Protein AF-A0A661H4X4-F1 (afdb_monomer)

Secondary structure (DSSP, 8-state):
-GGGGHHHHHHHHHHHHHHHHIIIIIHHHHHTTTGGGGGGS-HHHHHHHHHHHHHHHHHHHHHHHHHHHHHHHHHHTTSHHHHHHHHHHHHHSTTHHHHHHHHHHHHHHHHHHHHHHTT--HHHHHHHHHHT---HHHHHHHHHHHHHHHTT--HHHHHHHTS-S-HHHHHHHHHHHHHT-HHHHHHHHHHHHHHHHHHHHHHHHHHHHHHHHHHHHHHHHHHHHHHHHHHHHHHHHH-

Sequence (239 aa):
VTSALIYPMILFVVATLSVIAMLGFVVPQFEALFLDMGDALPLLTRGVIGAGDWLKQYGLIVLLVLSLLGYFLKRWLKTENGKRWLDEKMLKLPVLGGVVFKYEIAKFSRTMGTLLGNGVSILQSISIATGTVGNVYIRDTLQTLDSAVKQGVRMSVAMEEAKTFTPMVIQMVRVGEESGNVDKMMLELARVYENEVEAGVSRSLTLLEPLLILGMGLVIAVIIIAILMGILSVNDVAM

Nearest PDB structures (foldseek):
  2whn-assembly1_A  TM=9.321E-01  e=3.497E-04  Thermus thermophilus HB8
  2whn-assembly2_B  TM=9.240E-01  e=7.564E-04  Thermus thermophilus HB8
  3jc8-assembly1_Ca  TM=5.702E-01  e=2.402E-05  Myxococcus xanthus DK 1622
  2vmb-assembly2_B  TM=8.435E-01  e=3.089E-03  Vibrio cholerae

Solvent-accessible surface area (backbone atoms only — not comparable to full-atom values): 12475 Å² total; per-residue (Å²): 113,77,78,73,48,51,62,60,48,51,51,50,50,52,50,51,50,50,52,49,45,41,34,64,57,51,52,59,68,53,42,76,79,46,64,90,46,65,85,74,51,50,70,60,30,51,51,51,50,50,51,17,52,48,43,68,74,38,39,70,58,50,52,52,50,52,50,51,49,50,52,51,49,58,56,42,47,71,35,72,66,39,36,45,53,48,41,56,51,46,55,68,37,84,74,53,9,63,32,54,50,33,45,40,51,14,50,27,24,36,45,30,11,55,34,40,69,71,69,42,53,70,68,61,23,48,59,54,15,41,68,68,32,80,45,52,67,63,28,58,59,49,54,54,41,53,60,37,44,76,73,69,44,55,65,34,56,46,44,56,74,63,73,74,62,53,71,66,58,34,49,42,45,40,52,9,62,78,70,72,40,43,26,61,36,24,39,48,51,14,51,57,25,48,53,51,25,55,53,43,53,50,52,56,56,59,55,47,48,61,52,51,52,52,53,47,50,50,54,51,50,53,51,52,51,17,51,51,53,42,55,51,50,52,55,66,72,73,108

Foldseek 3Di:
DVVLVPVLVVLLVVLVVVLLCCLQPVLVVCVVVQVVVVPLADPLLVVSNVVSVCCVVCVVVVVVVVVVCVVVLVVQCPDPVNVQVCLVVQLVDPLRNLLLLLLQLLQLLQQLLVCVVVVHDNLVSLVVSLVRRSRPVVSVLSVQLSVCVVVVHQSLVSNVVSVSDDPQVSVLSVVCVVVVNNSVSSNVSSVVSVVVSVVSVSVVSVVSVVVSVVVSVVSVVSSVVSSVSSVVSSVVVVD

Mean predicted aligned error: 6.68 Å

Structure (mmCIF, N/CA/C/O backbone):
data_AF-A0A661H4X4-F1
#
_entry.id   AF-A0A661H4X4-F1
#
loop_
_atom_site.group_PDB
_atom_site.id
_atom_site.type_symbol
_atom_site.label_atom_id
_atom_site.label_alt_id
_atom_site.label_comp_id
_atom_site.label_asym_id
_atom_site.label_entity_id
_atom_site.label_seq_id
_atom_site.pdbx_PDB_ins_code
_atom_site.Cartn_x
_atom_site.Cartn_y
_atom_site.Cartn_z
_atom_site.occupancy
_atom_site.B_iso_or_equiv
_atom_site.auth_seq_id
_atom_site.auth_comp_id
_atom_site.auth_asym_id
_atom_site.auth_atom_id
_atom_site.pdbx_PDB_model_num
ATOM 1 N N . VAL A 1 1 ? 0.377 12.832 2.372 1.00 50.84 1 VAL A N 1
ATOM 2 C CA . VAL A 1 1 ? 0.680 11.672 1.489 1.00 50.84 1 VAL A CA 1
ATOM 3 C C . VAL A 1 1 ? 0.980 12.050 0.038 1.00 50.84 1 VAL A C 1
ATOM 5 O O . VAL A 1 1 ? 2.003 11.611 -0.461 1.00 50.84 1 VAL A O 1
ATOM 8 N N . THR A 1 2 ? 0.178 12.882 -0.641 1.00 51.66 2 THR A N 1
ATOM 9 C CA . THR A 1 2 ? 0.440 13.284 -2.047 1.00 51.66 2 THR A CA 1
ATOM 10 C C . THR A 1 2 ? 1.788 13.985 -2.248 1.00 51.66 2 THR A C 1
ATOM 12 O O . THR A 1 2 ? 2.470 13.706 -3.227 1.00 51.66 2 THR A O 1
ATOM 15 N N . SER A 1 3 ? 2.231 14.806 -1.288 1.00 62.53 3 SER A N 1
ATOM 16 C CA . SER A 1 3 ? 3.542 15.472 -1.360 1.00 62.53 3 SER A CA 1
ATOM 17 C C . SER A 1 3 ? 4.738 14.510 -1.280 1.00 62.53 3 SER A C 1
ATOM 19 O O . SER A 1 3 ? 5.794 14.824 -1.816 1.00 62.53 3 SER A O 1
ATOM 21 N N . ALA A 1 4 ? 4.586 13.339 -0.647 1.00 70.75 4 ALA A N 1
ATOM 22 C CA . ALA A 1 4 ? 5.674 12.365 -0.488 1.00 70.75 4 ALA A CA 1
ATOM 23 C C . ALA A 1 4 ? 5.967 11.582 -1.782 1.00 70.75 4 ALA A C 1
ATOM 25 O O . ALA A 1 4 ? 7.034 10.995 -1.927 1.00 70.75 4 ALA A O 1
ATOM 26 N N . LEU A 1 5 ? 5.029 11.586 -2.735 1.00 78.25 5 LEU A N 1
ATOM 27 C CA . LEU A 1 5 ? 5.161 10.887 -4.016 1.00 78.25 5 LEU A CA 1
ATOM 28 C C . LEU A 1 5 ? 5.817 11.737 -5.106 1.00 78.25 5 LEU A C 1
ATOM 30 O O . LEU A 1 5 ? 6.219 11.186 -6.127 1.00 78.25 5 LEU A O 1
ATOM 34 N N . ILE A 1 6 ? 5.933 13.054 -4.906 1.00 84.3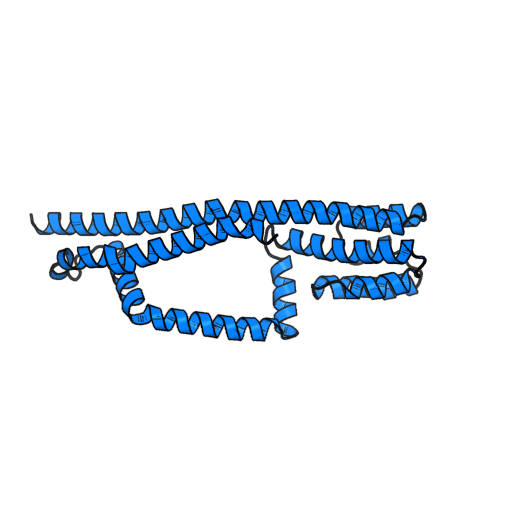8 6 ILE A N 1
ATOM 35 C CA . ILE A 1 6 ? 6.434 13.976 -5.933 1.00 84.38 6 ILE A CA 1
ATOM 36 C C . ILE A 1 6 ? 7.858 13.596 -6.343 1.00 84.38 6 ILE A C 1
ATOM 38 O O . ILE A 1 6 ? 8.130 13.421 -7.527 1.00 84.38 6 ILE A O 1
ATOM 42 N N . TYR A 1 7 ? 8.750 13.412 -5.369 1.00 83.06 7 TYR A N 1
ATOM 43 C CA . TYR A 1 7 ? 10.155 13.131 -5.647 1.00 83.06 7 TYR A CA 1
ATOM 44 C C . TYR A 1 7 ? 10.377 11.768 -6.341 1.00 83.06 7 TYR A C 1
ATOM 46 O O . TYR A 1 7 ? 10.956 11.767 -7.431 1.00 83.06 7 TYR A O 1
ATOM 54 N N . PRO A 1 8 ? 9.847 10.628 -5.838 1.00 86.44 8 PRO A N 1
ATOM 55 C CA . PRO A 1 8 ? 9.936 9.352 -6.555 1.00 86.44 8 PRO A CA 1
ATOM 56 C C . PRO A 1 8 ? 9.317 9.390 -7.956 1.00 86.44 8 PRO A C 1
ATOM 58 O O . PRO A 1 8 ? 9.828 8.752 -8.872 1.00 86.44 8 PRO A O 1
ATOM 61 N N . MET A 1 9 ? 8.229 10.144 -8.144 1.00 88.25 9 MET A N 1
ATOM 62 C CA . MET A 1 9 ? 7.575 10.274 -9.445 1.00 88.25 9 MET A CA 1
ATOM 63 C C . MET A 1 9 ? 8.436 11.051 -10.441 1.00 88.25 9 MET A C 1
ATOM 65 O O . MET A 1 9 ? 8.586 10.602 -11.574 1.00 88.25 9 MET A O 1
ATOM 69 N N . ILE A 1 10 ? 9.034 12.174 -10.027 1.00 90.19 10 ILE A N 1
ATOM 70 C CA . ILE A 1 10 ? 9.977 12.926 -10.865 1.00 90.19 10 ILE A CA 1
ATOM 71 C C . ILE A 1 10 ? 11.146 12.024 -11.257 1.00 90.19 10 ILE A C 1
ATOM 73 O O . ILE A 1 10 ? 11.448 11.911 -12.443 1.00 90.19 10 ILE A O 1
ATOM 77 N N . LEU A 1 11 ? 11.758 11.339 -10.287 1.00 89.31 11 LEU A N 1
ATOM 78 C CA . LEU A 1 11 ? 12.880 10.438 -10.539 1.00 89.31 11 LEU A CA 1
ATOM 79 C C . LEU A 1 11 ? 12.500 9.321 -11.520 1.00 89.31 11 LEU A C 1
ATOM 81 O O . LEU A 1 11 ? 13.231 9.073 -12.473 1.00 89.31 11 LEU A O 1
ATOM 85 N N . PHE A 1 12 ? 11.342 8.685 -11.336 1.00 90.94 12 PHE A N 1
ATOM 86 C CA . PHE A 1 12 ? 10.848 7.640 -12.233 1.00 90.94 12 PHE A CA 1
ATOM 87 C C . PHE A 1 12 ? 10.610 8.156 -13.658 1.00 90.94 12 PHE A C 1
ATOM 89 O O . PHE A 1 12 ? 11.005 7.503 -14.626 1.00 90.94 12 PHE A O 1
ATOM 96 N N . VAL A 1 13 ? 9.994 9.334 -13.801 1.00 92.88 13 VAL A N 1
ATOM 97 C CA . VAL A 1 13 ? 9.751 9.968 -15.105 1.00 92.88 13 VAL A CA 1
ATOM 98 C C . VAL A 1 13 ? 11.073 10.313 -15.786 1.00 92.88 13 VAL A C 1
ATOM 100 O O . VAL A 1 13 ? 11.274 9.929 -16.935 1.00 92.88 13 VAL A O 1
ATOM 103 N N . VAL A 1 14 ? 11.998 10.973 -15.085 1.00 93.25 14 VAL A N 1
ATOM 104 C CA . VAL A 1 14 ? 13.319 11.341 -15.622 1.00 93.25 14 VAL A CA 1
ATOM 105 C C . VAL A 1 14 ? 14.124 10.099 -16.001 1.00 93.25 14 VAL A C 1
ATOM 107 O O . VAL A 1 14 ? 14.717 10.074 -17.078 1.00 93.25 14 VAL A O 1
ATOM 110 N N . ALA A 1 15 ? 14.105 9.051 -15.175 1.00 90.81 15 ALA A N 1
ATOM 111 C CA . ALA A 1 15 ? 14.795 7.797 -15.460 1.00 90.81 15 ALA A CA 1
ATOM 112 C C . ALA A 1 15 ? 14.236 7.115 -16.712 1.00 90.81 15 ALA A C 1
ATOM 114 O O . ALA A 1 15 ? 14.985 6.746 -17.615 1.00 90.81 15 ALA A O 1
ATOM 115 N N . THR A 1 16 ? 12.909 7.016 -16.803 1.00 90.94 16 THR A N 1
ATOM 116 C CA . THR A 1 16 ? 12.229 6.419 -17.959 1.00 90.94 16 THR A CA 1
ATOM 117 C C . THR A 1 16 ? 12.514 7.212 -19.235 1.00 90.94 16 THR A C 1
ATOM 119 O O . THR A 1 16 ? 12.881 6.627 -20.252 1.00 90.94 16 THR A O 1
ATOM 122 N N . LEU A 1 17 ? 12.415 8.545 -19.182 1.00 93.44 17 LEU A N 1
ATOM 123 C CA . LEU A 1 17 ? 12.728 9.418 -20.315 1.00 93.44 17 LEU A CA 1
ATOM 124 C C . LEU A 1 17 ? 14.193 9.306 -20.740 1.00 93.44 17 LEU A C 1
ATOM 126 O O . LEU A 1 17 ? 14.463 9.240 -21.934 1.00 93.44 17 LEU A O 1
ATOM 130 N N . SER A 1 18 ? 15.125 9.236 -19.788 1.00 92.12 18 SER A N 1
ATOM 131 C CA . SER A 1 18 ? 16.557 9.077 -20.073 1.00 92.12 18 SER A CA 1
ATOM 132 C C . SER A 1 18 ? 16.841 7.775 -20.822 1.00 92.12 18 SER A C 1
ATOM 134 O O . SER A 1 18 ? 17.555 7.784 -21.822 1.00 92.12 18 SER A O 1
ATOM 136 N N . VAL A 1 19 ? 16.241 6.660 -20.390 1.00 91.38 19 VAL A N 1
ATOM 137 C CA . VAL A 1 19 ? 16.393 5.359 -21.063 1.00 91.38 19 VAL A CA 1
ATOM 138 C C . VAL A 1 19 ? 15.775 5.382 -22.463 1.00 91.38 19 VAL A C 1
ATOM 140 O O . VAL A 1 19 ? 16.410 4.934 -23.416 1.00 91.38 19 VAL A O 1
ATOM 143 N N . ILE A 1 20 ? 14.572 5.949 -22.613 1.00 91.06 20 ILE A N 1
ATOM 144 C CA . ILE A 1 20 ? 13.917 6.094 -23.922 1.00 91.06 20 ILE A CA 1
ATOM 145 C C . ILE A 1 20 ? 14.756 6.970 -24.857 1.00 91.06 20 ILE A C 1
ATOM 147 O O . ILE A 1 20 ? 14.930 6.619 -26.020 1.00 91.06 20 ILE A O 1
ATOM 151 N N . ALA A 1 21 ? 15.301 8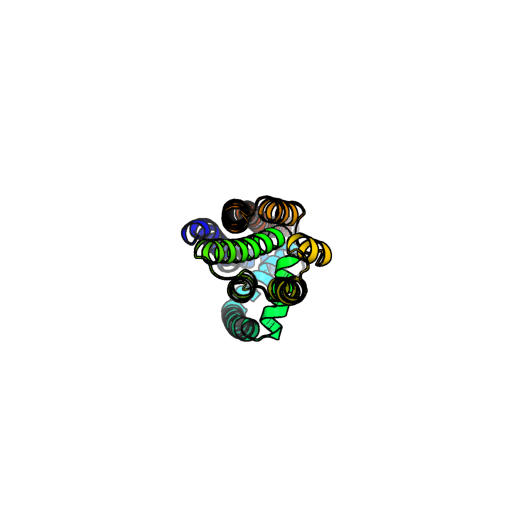.086 -24.368 1.00 91.88 21 ALA A N 1
ATOM 152 C CA . ALA A 1 21 ? 16.145 8.974 -25.158 1.00 91.88 21 ALA A CA 1
ATOM 153 C C . ALA A 1 21 ? 17.444 8.279 -25.595 1.00 91.88 21 ALA A C 1
ATOM 155 O O . ALA A 1 21 ? 17.827 8.356 -26.764 1.00 91.88 21 ALA A O 1
ATOM 156 N N . MET A 1 22 ? 18.085 7.545 -24.682 1.00 90.94 22 MET A N 1
ATOM 157 C CA . MET A 1 22 ? 19.293 6.772 -24.977 1.00 90.94 22 MET A CA 1
ATOM 158 C C . MET A 1 22 ? 19.041 5.718 -26.059 1.00 90.94 22 MET A C 1
ATOM 160 O O . MET A 1 22 ? 19.756 5.689 -27.057 1.00 90.94 22 MET A O 1
ATOM 164 N N . LEU A 1 23 ? 18.007 4.888 -25.915 1.00 90.25 23 LEU A N 1
ATOM 165 C CA . LEU A 1 23 ? 17.706 3.827 -26.883 1.00 90.25 23 LEU A CA 1
ATOM 166 C C . LEU A 1 23 ? 17.128 4.362 -28.202 1.00 90.25 23 LEU A C 1
ATOM 168 O O . LEU A 1 23 ? 17.439 3.848 -29.271 1.00 90.25 23 LEU A O 1
ATOM 172 N N . GLY A 1 24 ? 16.279 5.387 -28.137 1.00 87.69 24 GLY A N 1
ATOM 173 C CA . GLY A 1 24 ? 15.564 5.919 -29.296 1.00 87.69 24 GLY A CA 1
ATOM 174 C C . GLY A 1 24 ? 16.394 6.863 -30.165 1.00 87.69 24 GLY A C 1
ATOM 175 O O . GLY A 1 24 ? 16.176 6.906 -31.375 1.00 87.69 24 GLY A O 1
ATOM 176 N N . PHE A 1 25 ? 17.341 7.599 -29.573 1.00 87.31 25 PHE A N 1
ATOM 177 C CA . PHE A 1 25 ? 18.111 8.632 -30.274 1.00 87.31 25 PHE A CA 1
ATOM 178 C C . PHE A 1 25 ? 19.621 8.415 -30.228 1.00 87.31 25 PHE A C 1
ATOM 180 O O . PHE A 1 25 ? 20.266 8.616 -31.250 1.00 87.31 25 PHE A O 1
ATOM 187 N N . VAL A 1 26 ? 20.193 8.004 -29.090 1.00 89.44 26 VAL A N 1
ATOM 188 C CA . VAL A 1 26 ? 21.658 7.912 -28.934 1.00 89.44 26 VAL A CA 1
ATOM 189 C C . VAL A 1 26 ? 22.216 6.632 -29.554 1.00 89.44 26 VAL A C 1
ATOM 191 O O . VAL A 1 26 ? 23.079 6.708 -30.420 1.00 89.44 26 VAL A O 1
ATOM 194 N N . VAL A 1 27 ? 21.709 5.459 -29.165 1.00 87.88 27 VAL A N 1
ATOM 195 C CA . VAL A 1 27 ? 22.156 4.154 -29.698 1.00 87.88 27 VAL A CA 1
ATOM 196 C C . VAL A 1 27 ? 22.133 4.099 -31.238 1.00 87.88 27 VAL A C 1
ATOM 198 O O . VAL A 1 27 ? 23.138 3.692 -31.819 1.00 87.88 27 VAL A O 1
ATOM 201 N N . PRO A 1 28 ? 21.078 4.573 -31.928 1.00 84.69 28 PRO A N 1
ATOM 202 C CA . PRO A 1 28 ? 21.009 4.534 -33.389 1.00 84.69 28 PRO A CA 1
ATOM 203 C C . PRO A 1 28 ? 22.050 5.401 -34.103 1.00 84.69 28 PRO A C 1
ATOM 205 O O . PRO A 1 28 ? 22.376 5.135 -35.253 1.00 84.69 28 PRO A O 1
ATOM 208 N N . GLN A 1 29 ? 22.594 6.436 -33.451 1.00 85.94 29 GLN A N 1
ATOM 209 C CA . GLN A 1 29 ? 23.666 7.241 -34.053 1.00 85.94 29 GLN A CA 1
ATOM 210 C C . GLN A 1 29 ? 24.943 6.420 -34.263 1.00 85.94 29 GLN A C 1
ATOM 212 O O . GLN A 1 29 ? 25.705 6.702 -35.183 1.00 85.94 29 GLN A O 1
ATOM 217 N N . PHE A 1 30 ? 25.160 5.392 -33.438 1.00 80.62 30 PHE A N 1
ATOM 218 C CA . PHE A 1 30 ? 26.300 4.486 -33.555 1.00 80.62 30 PHE A CA 1
ATOM 219 C C . PHE A 1 30 ? 26.022 3.298 -34.480 1.00 80.62 30 PHE A C 1
ATOM 221 O O . PHE A 1 30 ? 26.963 2.664 -34.939 1.00 80.62 30 PHE A O 1
ATOM 228 N N . GLU A 1 31 ? 24.758 3.014 -34.801 1.00 77.31 31 GLU A N 1
ATOM 229 C CA . GLU A 1 31 ? 24.365 1.893 -35.663 1.00 77.31 31 GLU A CA 1
ATOM 230 C C . GLU A 1 31 ? 25.026 1.975 -37.044 1.00 77.31 31 GLU A C 1
ATOM 232 O O . GLU A 1 31 ? 25.533 0.973 -37.536 1.00 77.31 31 GLU A O 1
ATOM 237 N N . ALA A 1 32 ? 25.136 3.179 -37.617 1.00 73.75 32 ALA A N 1
ATOM 238 C CA . ALA A 1 32 ? 25.798 3.404 -38.903 1.00 73.75 32 ALA A CA 1
ATOM 239 C C . ALA A 1 32 ? 27.282 2.989 -38.920 1.00 73.75 32 ALA A C 1
ATOM 241 O O . ALA A 1 32 ? 27.796 2.628 -39.973 1.00 73.75 32 ALA A O 1
ATOM 242 N N . LEU A 1 33 ? 27.957 3.004 -37.765 1.00 77.00 33 LEU A N 1
ATOM 243 C CA . LEU A 1 33 ? 29.346 2.547 -37.621 1.00 77.00 33 LEU A CA 1
ATOM 244 C C . LEU A 1 33 ? 29.453 1.015 -37.553 1.00 77.00 33 LEU A C 1
ATOM 246 O O . LEU A 1 33 ? 30.544 0.465 -37.657 1.00 77.00 33 LEU A O 1
ATOM 250 N N . PHE A 1 34 ? 28.324 0.338 -37.350 1.00 74.12 34 PHE A N 1
ATOM 251 C CA . PHE A 1 34 ? 28.218 -1.094 -37.094 1.00 74.12 34 PHE A CA 1
ATOM 252 C C . PHE A 1 34 ? 27.535 -1.862 -38.236 1.00 74.12 34 PHE A C 1
ATOM 254 O O . PHE A 1 34 ? 27.553 -3.093 -38.228 1.00 74.12 34 PHE A O 1
ATOM 261 N N . LEU A 1 35 ? 26.961 -1.161 -39.224 1.00 67.50 35 LEU A N 1
ATOM 262 C CA . LEU A 1 35 ? 26.215 -1.745 -40.350 1.00 67.50 35 LEU A CA 1
ATOM 263 C C . LEU A 1 35 ? 27.034 -2.767 -41.154 1.00 67.50 35 LEU A C 1
ATOM 265 O O . LEU A 1 35 ? 26.494 -3.797 -41.553 1.00 67.50 35 LEU A O 1
ATOM 269 N N . ASP A 1 36 ? 28.335 -2.527 -41.324 1.00 69.62 36 ASP A N 1
ATOM 270 C CA . ASP A 1 36 ? 29.219 -3.400 -42.109 1.00 69.62 36 ASP A CA 1
ATOM 271 C C . ASP A 1 36 ? 29.692 -4.641 -41.330 1.00 69.62 36 ASP A C 1
ATOM 273 O O . ASP A 1 36 ? 30.247 -5.573 -41.911 1.00 69.62 36 ASP A O 1
ATOM 277 N N . MET A 1 37 ? 29.457 -4.685 -40.013 1.00 68.56 37 MET A N 1
ATOM 278 C CA . MET A 1 37 ? 29.915 -5.781 -39.155 1.00 68.56 37 MET A CA 1
ATOM 279 C C . MET A 1 37 ? 28.962 -6.976 -39.135 1.00 68.56 37 MET A C 1
ATOM 281 O O . MET A 1 37 ? 29.399 -8.088 -38.836 1.00 68.56 37 MET A O 1
ATOM 285 N N . GLY A 1 38 ? 27.673 -6.775 -39.425 1.00 69.56 38 GLY A N 1
ATOM 286 C CA . GLY A 1 38 ? 26.662 -7.835 -39.403 1.00 69.56 38 GLY A CA 1
ATOM 287 C C . GLY A 1 38 ? 26.735 -8.702 -38.136 1.00 69.56 38 GLY A C 1
ATOM 288 O O . GLY A 1 38 ? 26.471 -8.239 -37.025 1.00 69.56 38 GLY A O 1
ATOM 289 N N . ASP A 1 39 ? 27.126 -9.970 -38.294 1.00 69.69 39 ASP A N 1
ATOM 290 C CA . ASP A 1 39 ? 27.228 -10.938 -37.195 1.00 69.69 39 ASP A CA 1
ATOM 291 C C . ASP A 1 39 ? 28.470 -10.797 -36.300 1.00 69.69 39 ASP A C 1
ATOM 293 O O . ASP A 1 39 ? 28.509 -11.416 -35.235 1.00 69.69 39 ASP A O 1
ATOM 297 N N . ALA A 1 40 ? 29.449 -9.966 -36.667 1.00 74.44 40 ALA A N 1
ATOM 298 C CA . ALA A 1 40 ? 30.633 -9.710 -35.845 1.00 74.44 40 ALA A CA 1
ATOM 299 C C . ALA A 1 40 ? 30.338 -8.832 -34.613 1.00 74.44 40 ALA A C 1
ATOM 301 O O . ALA A 1 40 ? 31.194 -8.682 -33.741 1.00 74.44 40 ALA A O 1
ATOM 302 N N . LEU A 1 41 ? 29.125 -8.276 -34.501 1.00 81.75 41 LEU A N 1
ATOM 303 C CA . LEU A 1 41 ? 28.743 -7.459 -33.353 1.00 81.75 41 LEU A CA 1
ATOM 304 C C . LEU A 1 41 ? 28.605 -8.296 -32.072 1.00 81.75 41 LEU A C 1
ATOM 306 O O . LEU A 1 41 ? 27.867 -9.296 -32.078 1.00 81.75 41 LEU A O 1
ATOM 310 N N . PRO A 1 42 ? 29.205 -7.847 -30.950 1.00 86.06 42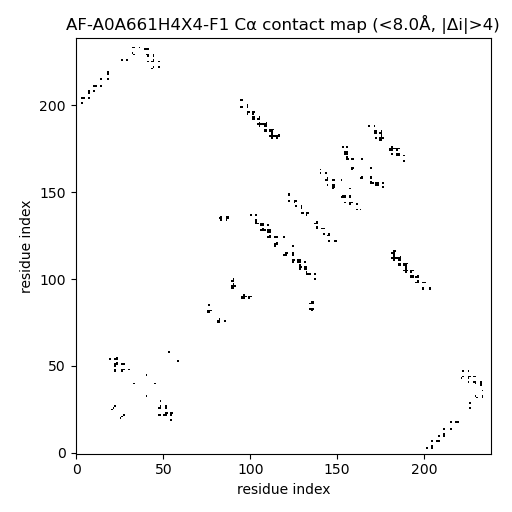 PRO A N 1
ATOM 311 C CA . PRO A 1 42 ? 29.023 -8.465 -29.645 1.00 86.06 42 PRO A CA 1
ATOM 312 C C . PRO A 1 42 ? 27.544 -8.602 -29.261 1.00 86.06 42 PRO A C 1
ATOM 314 O O . PRO A 1 42 ? 26.713 -7.738 -29.555 1.00 86.06 42 PRO A O 1
ATOM 317 N N . LEU A 1 43 ? 27.219 -9.675 -28.531 1.00 86.50 43 LEU A N 1
ATOM 318 C CA . LEU A 1 43 ? 25.841 -10.000 -28.135 1.00 86.50 43 LEU A CA 1
ATOM 319 C C . LEU A 1 43 ? 25.155 -8.859 -27.364 1.00 86.50 43 LEU A C 1
ATOM 321 O O . LEU A 1 43 ? 23.974 -8.592 -27.581 1.00 86.50 43 LEU A O 1
ATOM 325 N N . LEU A 1 44 ? 25.899 -8.167 -26.494 1.00 87.50 44 LEU A N 1
ATOM 326 C CA . LEU A 1 44 ? 25.381 -7.036 -25.718 1.00 87.50 44 LEU A CA 1
ATOM 327 C C . LEU A 1 44 ? 25.013 -5.848 -26.619 1.00 87.50 44 LEU A C 1
ATOM 329 O O . LEU A 1 44 ? 23.931 -5.285 -26.471 1.00 87.50 44 LEU A O 1
ATOM 333 N N . THR A 1 45 ? 25.868 -5.506 -27.588 1.00 87.12 45 THR A N 1
ATOM 334 C CA . THR A 1 45 ? 25.642 -4.431 -28.571 1.00 87.12 45 THR A CA 1
ATOM 335 C C . THR A 1 45 ? 24.421 -4.714 -29.432 1.00 87.12 45 THR A C 1
ATOM 337 O O . THR A 1 45 ? 23.535 -3.868 -29.542 1.00 87.12 45 THR A O 1
ATOM 340 N N . ARG A 1 46 ? 24.316 -5.939 -29.959 1.00 87.12 46 ARG A N 1
ATOM 341 C CA . ARG A 1 46 ? 23.166 -6.372 -30.763 1.00 87.12 46 ARG A CA 1
ATOM 342 C C . ARG A 1 46 ? 21.859 -6.320 -29.972 1.00 87.12 46 ARG A C 1
ATOM 344 O O . ARG A 1 46 ? 20.842 -5.878 -30.497 1.00 87.12 46 ARG A O 1
ATOM 351 N N . GLY A 1 47 ? 21.891 -6.731 -28.703 1.00 90.00 47 GLY A N 1
ATOM 352 C CA . GLY A 1 47 ? 20.733 -6.659 -27.812 1.00 90.00 47 GLY A CA 1
ATOM 353 C C . GLY A 1 47 ? 20.263 -5.224 -27.558 1.00 90.00 47 GLY A C 1
ATOM 354 O O . GLY A 1 47 ? 19.064 -4.959 -27.596 1.00 90.00 47 GLY A O 1
ATOM 355 N N . VAL A 1 48 ? 21.193 -4.289 -27.341 1.00 90.12 48 VAL A N 1
ATOM 356 C CA . VAL A 1 48 ? 20.874 -2.871 -27.104 1.00 90.12 48 VAL A CA 1
ATOM 357 C C . VAL A 1 48 ? 20.314 -2.193 -28.360 1.00 90.12 48 VAL A C 1
ATOM 359 O O . VAL A 1 48 ? 19.316 -1.480 -28.255 1.00 90.12 48 VAL A O 1
ATOM 362 N N . ILE A 1 49 ? 20.893 -2.451 -29.540 1.00 88.75 49 ILE A N 1
ATOM 363 C CA . ILE A 1 49 ? 20.371 -1.949 -30.825 1.00 88.75 49 ILE A CA 1
ATOM 364 C C . ILE A 1 49 ? 18.969 -2.513 -31.077 1.00 88.75 49 ILE A C 1
ATOM 366 O O . ILE A 1 49 ? 18.024 -1.748 -31.257 1.00 88.75 49 ILE A O 1
ATOM 370 N N . GLY A 1 50 ? 18.796 -3.833 -30.945 1.00 89.19 50 GLY A N 1
ATOM 371 C CA . GLY A 1 50 ? 17.496 -4.481 -31.126 1.00 89.19 50 GLY A CA 1
ATOM 372 C C . GLY A 1 50 ? 16.423 -3.980 -30.152 1.00 89.19 50 GLY A C 1
ATOM 373 O O . GLY A 1 50 ? 15.261 -3.838 -30.532 1.00 89.19 50 GLY A O 1
ATOM 374 N N . ALA A 1 51 ? 16.791 -3.653 -28.908 1.00 89.44 51 ALA A N 1
ATOM 375 C CA . ALA A 1 51 ? 15.877 -3.018 -27.957 1.00 89.44 51 ALA A CA 1
ATOM 376 C C . ALA A 1 51 ? 15.463 -1.603 -28.403 1.00 89.44 51 ALA A C 1
ATOM 378 O O . ALA A 1 51 ? 14.299 -1.229 -28.244 1.00 89.44 51 ALA A O 1
ATOM 379 N N . GLY A 1 52 ? 16.390 -0.830 -28.978 1.00 87.62 52 GLY A N 1
ATOM 380 C CA . GLY A 1 52 ? 16.114 0.480 -29.572 1.00 87.62 52 GLY A CA 1
ATOM 381 C C . GLY A 1 52 ? 15.180 0.398 -30.781 1.00 87.62 52 GLY A C 1
ATOM 382 O O . GLY A 1 52 ? 14.197 1.139 -30.843 1.00 87.62 52 GLY A O 1
ATOM 383 N N . ASP A 1 53 ? 15.417 -0.541 -31.694 1.00 88.31 53 ASP A N 1
ATOM 384 C CA . ASP A 1 53 ? 14.569 -0.748 -32.875 1.00 88.31 53 ASP A CA 1
ATOM 385 C C . ASP A 1 53 ? 13.169 -1.215 -32.496 1.00 88.31 53 ASP A C 1
ATOM 387 O O . ASP A 1 53 ? 12.172 -0.679 -32.988 1.00 88.31 53 ASP A O 1
ATOM 391 N N . TRP A 1 54 ? 13.079 -2.150 -31.546 1.00 90.31 54 TRP A N 1
ATOM 392 C CA . TRP A 1 54 ? 11.804 -2.580 -30.990 1.00 90.31 54 TRP A CA 1
ATOM 393 C C . TRP A 1 54 ? 11.055 -1.411 -30.340 1.00 90.31 54 TRP A C 1
ATOM 395 O O . TRP A 1 54 ? 9.853 -1.254 -30.554 1.00 90.31 54 TRP A O 1
ATOM 405 N N . LEU A 1 55 ? 11.754 -0.543 -29.601 1.00 88.75 55 LEU A N 1
ATOM 406 C CA . LEU A 1 55 ? 11.152 0.641 -28.989 1.00 88.75 55 LEU A CA 1
ATOM 407 C C . LEU A 1 55 ? 10.640 1.638 -30.039 1.00 88.75 55 LEU A C 1
ATOM 409 O O . LEU A 1 55 ? 9.547 2.177 -29.876 1.00 88.75 55 LEU A O 1
ATOM 413 N N . LYS A 1 56 ? 11.379 1.873 -31.127 1.00 86.19 56 LYS A N 1
ATOM 414 C CA . LYS A 1 56 ? 10.935 2.758 -32.218 1.00 86.19 56 LYS A CA 1
ATOM 415 C C . LYS A 1 56 ? 9.739 2.185 -32.975 1.00 86.19 56 LYS A C 1
ATOM 417 O O . LYS A 1 56 ? 8.794 2.915 -33.264 1.00 86.19 56 LYS A O 1
ATOM 422 N N . GLN A 1 57 ? 9.772 0.890 -33.289 1.00 89.12 57 GLN A N 1
ATOM 423 C CA . GLN A 1 57 ? 8.745 0.232 -34.094 1.00 89.12 57 GLN A CA 1
ATOM 424 C C . GLN A 1 57 ? 7.459 -0.025 -33.298 1.00 89.12 57 GLN A C 1
ATOM 426 O O . GLN A 1 57 ? 6.359 0.187 -33.809 1.00 89.12 57 GLN A O 1
ATOM 431 N N . TYR A 1 58 ? 7.583 -0.454 -32.040 1.00 90.88 58 TYR A N 1
ATOM 432 C CA . TYR A 1 58 ? 6.455 -0.875 -31.208 1.00 90.88 58 TYR A CA 1
ATOM 433 C C . TYR A 1 58 ? 6.139 0.086 -30.061 1.00 90.88 58 TYR A C 1
ATOM 435 O O . TYR A 1 58 ? 5.160 -0.147 -29.361 1.00 90.88 58 TYR A O 1
ATOM 443 N N . GLY A 1 59 ? 6.875 1.182 -29.861 1.00 85.50 59 GLY A N 1
ATOM 444 C CA . GLY A 1 59 ? 6.687 2.079 -28.711 1.00 85.50 59 GLY A CA 1
ATOM 445 C C . GLY A 1 59 ? 5.257 2.607 -28.555 1.00 85.50 59 GLY A C 1
ATOM 446 O O . GLY A 1 59 ? 4.690 2.552 -27.463 1.00 85.50 59 GLY A O 1
ATOM 447 N N . LEU A 1 60 ? 4.622 3.037 -29.653 1.00 88.44 60 LEU A N 1
ATOM 448 C CA . LEU A 1 60 ? 3.214 3.466 -29.642 1.00 88.44 60 LEU A CA 1
ATOM 449 C C . LEU A 1 60 ? 2.252 2.312 -29.318 1.00 88.44 60 LEU A C 1
ATOM 451 O O . LEU A 1 60 ? 1.287 2.499 -28.576 1.00 88.44 60 LEU A O 1
ATOM 455 N N . ILE A 1 61 ? 2.529 1.112 -29.836 1.00 91.25 61 ILE A N 1
ATOM 456 C CA . ILE A 1 61 ? 1.733 -0.093 -29.565 1.00 91.25 61 ILE A CA 1
ATOM 457 C C . ILE A 1 61 ? 1.870 -0.488 -28.092 1.00 91.25 61 ILE A C 1
ATOM 459 O O . ILE A 1 61 ? 0.869 -0.764 -27.439 1.00 91.25 61 ILE A O 1
ATOM 463 N N . VAL A 1 62 ? 3.082 -0.449 -27.538 1.00 87.50 62 VAL A N 1
ATOM 464 C CA . VAL A 1 62 ? 3.363 -0.720 -26.123 1.00 87.50 62 VAL A CA 1
ATOM 465 C C . VAL A 1 62 ? 2.612 0.262 -25.230 1.00 87.50 62 VAL A C 1
ATOM 467 O O . VAL A 1 62 ? 1.956 -0.169 -24.286 1.00 87.50 62 VAL A O 1
ATOM 470 N N . LEU A 1 63 ? 2.627 1.561 -25.544 1.00 87.94 63 LEU A N 1
ATOM 471 C CA . LEU A 1 63 ? 1.863 2.562 -24.791 1.00 87.94 63 LEU A CA 1
ATOM 472 C C . LEU A 1 63 ? 0.351 2.292 -24.826 1.00 87.94 63 LEU A C 1
ATOM 474 O O . LEU A 1 63 ? -0.315 2.382 -23.789 1.00 87.94 63 LEU A O 1
ATOM 478 N N . LEU A 1 64 ? -0.197 1.924 -25.988 1.00 92.94 64 LEU A N 1
ATOM 479 C CA . LEU A 1 64 ? -1.607 1.545 -26.118 1.00 92.94 64 LEU A CA 1
ATOM 480 C C . LEU A 1 64 ? -1.938 0.279 -25.321 1.00 92.94 64 LEU A C 1
ATOM 482 O O . LEU A 1 64 ? -2.929 0.262 -24.591 1.00 92.94 64 LEU A O 1
ATOM 486 N N . VAL A 1 65 ? -1.100 -0.755 -25.411 1.00 92.25 65 VAL A N 1
ATOM 487 C CA . VAL A 1 65 ? -1.263 -2.019 -24.679 1.00 92.25 65 VAL A CA 1
ATOM 488 C C . VAL A 1 65 ? -1.184 -1.788 -23.174 1.00 92.25 65 VAL A C 1
ATOM 490 O O . VAL A 1 65 ? -2.053 -2.267 -22.453 1.00 92.25 65 VAL A O 1
ATOM 493 N N . LEU A 1 66 ? -0.213 -1.012 -22.685 1.00 89.88 66 LEU A N 1
ATOM 494 C CA . LEU A 1 66 ? -0.105 -0.655 -21.268 1.00 89.88 66 LEU A CA 1
ATOM 495 C C . LEU A 1 66 ? -1.325 0.138 -20.787 1.00 89.88 66 LEU A C 1
ATOM 497 O O . LEU A 1 66 ? -1.823 -0.111 -19.690 1.00 89.88 66 LEU A O 1
ATOM 501 N N . SER A 1 67 ? -1.847 1.048 -21.611 1.00 91.25 67 SER A N 1
ATOM 502 C CA . SER A 1 67 ? -3.050 1.822 -21.285 1.00 91.25 67 SER A CA 1
ATOM 503 C C . SER A 1 67 ? -4.300 0.936 -21.214 1.00 91.25 67 SER A C 1
ATOM 505 O O . SER A 1 67 ? -5.080 1.036 -20.265 1.00 91.25 67 SER A O 1
ATOM 507 N N . LEU A 1 68 ? -4.472 0.024 -22.176 1.00 94.00 68 LEU A N 1
ATOM 508 C CA . LEU A 1 68 ? -5.553 -0.966 -22.193 1.00 94.00 68 LEU A CA 1
ATOM 509 C C . LEU A 1 68 ? -5.445 -1.934 -21.014 1.00 94.00 68 LEU A C 1
ATOM 511 O O . LEU A 1 68 ? -6.424 -2.121 -20.293 1.00 94.00 68 LEU A O 1
ATOM 515 N N . LEU A 1 69 ? -4.263 -2.501 -20.771 1.00 91.94 69 LEU A N 1
ATOM 516 C CA . LEU A 1 69 ? -3.991 -3.351 -19.613 1.00 91.94 69 LEU A CA 1
ATOM 517 C C . LEU A 1 69 ? -4.284 -2.607 -18.315 1.00 91.94 69 LEU A C 1
ATOM 519 O O . LEU A 1 69 ? -4.964 -3.153 -17.457 1.00 91.94 69 LEU A O 1
ATOM 523 N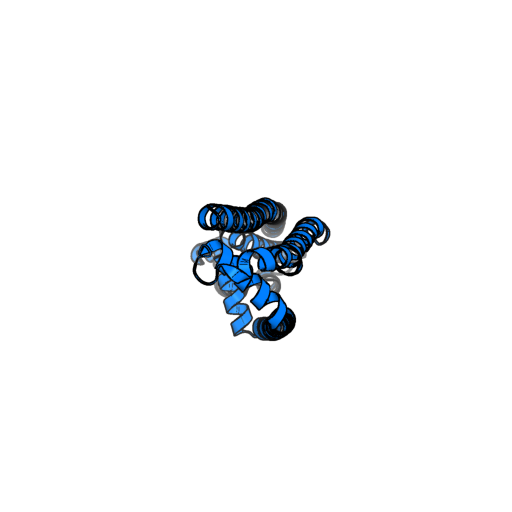 N . GLY A 1 70 ? -3.854 -1.352 -18.182 1.00 90.56 70 GLY A N 1
ATOM 524 C CA . GLY A 1 70 ? -4.156 -0.515 -17.023 1.00 90.56 70 GLY A CA 1
ATOM 525 C C . GLY A 1 70 ? -5.660 -0.304 -16.831 1.00 90.56 70 GLY A C 1
ATOM 526 O O . GLY A 1 70 ? -6.165 -0.430 -15.714 1.00 90.56 70 GLY A O 1
ATOM 527 N N . TYR A 1 71 ? -6.402 -0.051 -17.912 1.00 93.50 71 TYR A N 1
ATOM 528 C CA . TYR A 1 71 ? -7.860 0.070 -17.878 1.00 93.50 71 TYR A CA 1
ATOM 529 C C . TYR A 1 71 ? -8.542 -1.241 -17.451 1.00 93.50 71 TYR A C 1
ATOM 531 O O . TYR A 1 71 ? -9.372 -1.233 -16.535 1.00 93.50 71 TYR A O 1
ATOM 539 N N . PHE A 1 72 ? -8.175 -2.369 -18.065 1.00 91.75 72 PHE A N 1
ATOM 540 C CA . PHE A 1 72 ? -8.731 -3.684 -17.743 1.00 91.75 72 PHE A CA 1
ATOM 541 C C . PHE A 1 72 ? -8.354 -4.141 -16.338 1.00 91.75 72 PHE A C 1
ATOM 543 O O . PHE A 1 72 ? -9.222 -4.614 -15.609 1.00 91.75 72 PHE A O 1
ATOM 550 N N . LEU A 1 73 ? -7.108 -3.931 -15.917 1.00 89.62 73 LEU A N 1
ATOM 551 C CA . LEU A 1 73 ? -6.636 -4.234 -14.571 1.00 89.62 73 LEU A CA 1
ATOM 552 C C . LEU A 1 73 ? -7.397 -3.399 -13.542 1.00 89.62 73 LEU A C 1
ATOM 554 O O . LEU A 1 73 ? -7.928 -3.946 -12.583 1.00 89.62 73 LEU A O 1
ATOM 558 N N . LYS A 1 74 ? -7.554 -2.089 -13.772 1.00 89.50 74 LYS A N 1
ATOM 559 C CA . LYS A 1 74 ? -8.361 -1.218 -12.905 1.00 89.50 74 LYS A CA 1
ATOM 560 C C . LYS A 1 74 ? -9.812 -1.688 -12.818 1.00 89.50 74 LYS A C 1
ATOM 562 O O . LYS A 1 74 ? -10.421 -1.600 -11.755 1.00 89.50 74 LYS A O 1
ATOM 567 N N . ARG A 1 75 ? -10.384 -2.171 -13.923 1.00 92.12 75 ARG A N 1
ATOM 568 C CA . ARG A 1 75 ? -11.746 -2.719 -13.950 1.00 92.12 75 ARG A CA 1
ATOM 569 C C . ARG A 1 75 ? -11.834 -4.058 -13.216 1.00 92.12 75 ARG A C 1
ATOM 571 O O . ARG A 1 75 ? -12.788 -4.268 -12.476 1.00 92.12 75 ARG A O 1
ATOM 578 N N . TRP A 1 76 ? -10.839 -4.924 -13.369 1.00 89.19 76 TRP A N 1
ATOM 579 C CA . TRP A 1 76 ? -10.763 -6.220 -12.699 1.00 89.19 76 TRP A CA 1
ATOM 580 C C . TRP A 1 76 ? -10.547 -6.080 -11.189 1.00 89.19 76 TRP A C 1
ATOM 582 O O . TRP A 1 76 ? -11.237 -6.735 -10.417 1.00 89.19 76 TRP A O 1
ATOM 592 N N . LEU A 1 77 ? -9.695 -5.153 -10.745 1.00 87.25 77 LEU A N 1
ATOM 593 C CA . LEU A 1 77 ? -9.472 -4.856 -9.323 1.00 87.25 77 LEU A CA 1
ATOM 594 C C . LEU A 1 77 ? -10.718 -4.304 -8.609 1.00 87.25 77 LEU A C 1
ATOM 596 O O . LEU A 1 77 ? -10.781 -4.332 -7.385 1.00 87.25 77 LEU A O 1
ATOM 600 N N . LYS A 1 78 ? -11.722 -3.821 -9.354 1.00 87.56 78 LYS A N 1
ATOM 601 C CA . LYS A 1 78 ? -13.035 -3.447 -8.802 1.00 87.56 78 LYS A CA 1
ATOM 602 C C . LYS A 1 78 ? -13.984 -4.633 -8.612 1.00 87.56 78 LYS A C 1
ATOM 604 O O . LYS A 1 78 ? -15.028 -4.460 -7.996 1.00 87.56 78 LYS A O 1
ATOM 609 N N . THR A 1 79 ? -13.672 -5.804 -9.163 1.00 90.06 79 THR A N 1
ATOM 610 C CA . THR A 1 79 ? -14.464 -7.022 -8.935 1.00 90.06 79 THR A CA 1
ATOM 611 C C . THR A 1 79 ? -14.131 -7.627 -7.572 1.00 90.06 79 THR A C 1
ATOM 613 O O . THR A 1 79 ? -13.008 -7.480 -7.093 1.00 90.06 79 THR A O 1
ATOM 616 N N . GLU A 1 80 ? -15.079 -8.347 -6.966 1.00 85.06 80 GLU A N 1
ATOM 617 C CA . GLU A 1 80 ? -14.897 -9.035 -5.673 1.00 85.06 80 GLU A CA 1
ATOM 618 C C . GLU A 1 80 ? -13.652 -9.942 -5.668 1.00 85.06 80 GLU A C 1
ATOM 620 O O . GLU A 1 80 ? -12.805 -9.850 -4.779 1.00 85.06 80 GLU A O 1
ATOM 625 N N . ASN A 1 81 ? -13.483 -10.758 -6.716 1.00 87.12 81 ASN A N 1
ATOM 626 C CA . ASN A 1 81 ? -12.344 -11.671 -6.850 1.00 87.12 81 ASN A CA 1
ATOM 627 C C . ASN A 1 81 ? -11.015 -10.925 -7.022 1.00 87.12 81 ASN A C 1
ATOM 629 O O . ASN A 1 81 ? -10.020 -11.294 -6.398 1.00 87.12 81 ASN A O 1
ATOM 633 N N . GLY A 1 82 ? -10.992 -9.871 -7.849 1.00 87.25 82 GLY A N 1
ATOM 634 C CA . GLY A 1 82 ? -9.787 -9.071 -8.074 1.00 87.25 82 GLY A CA 1
ATOM 635 C C . GLY A 1 82 ? -9.350 -8.320 -6.819 1.00 87.25 82 GLY A C 1
ATOM 636 O O . GLY A 1 82 ? -8.167 -8.317 -6.481 1.00 87.25 82 GLY A O 1
ATOM 637 N N . LYS A 1 83 ? -10.312 -7.755 -6.081 1.00 86.81 83 LYS A N 1
ATOM 638 C CA . LYS A 1 83 ? -10.056 -7.106 -4.795 1.00 86.81 83 LYS A CA 1
ATOM 639 C C . LYS A 1 83 ? -9.522 -8.101 -3.765 1.00 86.81 83 LYS A C 1
ATOM 641 O O . LYS A 1 83 ? -8.501 -7.827 -3.147 1.00 86.81 83 LYS A O 1
ATOM 646 N N . ARG A 1 84 ? -10.156 -9.269 -3.615 1.00 88.25 84 ARG A N 1
ATOM 647 C CA . ARG A 1 84 ? -9.717 -10.294 -2.652 1.00 88.25 84 ARG A CA 1
ATOM 648 C C . ARG A 1 84 ? -8.312 -10.810 -2.960 1.00 88.25 84 ARG A C 1
ATOM 650 O O . ARG A 1 84 ? -7.499 -10.934 -2.049 1.00 88.25 84 ARG A O 1
ATOM 657 N N . TRP A 1 85 ? -8.012 -11.049 -4.237 1.00 89.19 85 TRP A N 1
ATOM 658 C CA . TRP A 1 85 ? -6.675 -11.448 -4.676 1.00 89.19 85 TRP A CA 1
ATOM 659 C C . TRP A 1 85 ? -5.626 -10.382 -4.345 1.00 89.19 85 TRP A C 1
ATOM 661 O O . TRP A 1 85 ? -4.567 -10.708 -3.808 1.00 89.19 85 TRP A O 1
ATOM 671 N N . LEU A 1 86 ? -5.923 -9.109 -4.631 1.00 87.88 86 LEU A N 1
ATOM 672 C CA . LEU A 1 86 ? -5.024 -7.998 -4.323 1.00 87.88 86 LEU A CA 1
ATOM 673 C C . LEU A 1 86 ? -4.796 -7.889 -2.813 1.00 87.88 86 LEU A C 1
ATOM 675 O O . LEU A 1 86 ? -3.652 -7.837 -2.374 1.00 87.88 86 LEU A O 1
ATOM 679 N N . ASP A 1 87 ? -5.873 -7.900 -2.033 1.00 88.94 87 ASP A N 1
ATOM 680 C CA . ASP A 1 87 ? -5.843 -7.763 -0.579 1.00 88.94 87 ASP A CA 1
ATOM 681 C C . ASP A 1 87 ? -5.014 -8.871 0.084 1.00 88.94 87 ASP A C 1
ATOM 683 O O . ASP A 1 87 ? -4.232 -8.594 0.994 1.00 88.94 87 ASP A O 1
ATOM 687 N N . GLU A 1 88 ? -5.123 -10.111 -0.401 1.00 88.00 88 GLU A N 1
ATOM 688 C CA . GLU A 1 88 ? -4.323 -11.236 0.088 1.00 88.00 88 GLU A CA 1
ATOM 689 C C . GLU A 1 88 ? -2.843 -11.098 -0.302 1.00 88.00 88 GLU A C 1
ATOM 691 O O . GLU A 1 88 ? -1.944 -11.343 0.507 1.00 88.00 88 GLU A O 1
ATOM 696 N N . LYS A 1 89 ? -2.562 -10.691 -1.546 1.00 88.44 89 LYS A N 1
ATOM 697 C CA . LYS A 1 89 ? -1.187 -10.519 -2.033 1.00 88.44 89 LYS A CA 1
ATOM 698 C C . LYS A 1 89 ? -0.484 -9.346 -1.363 1.00 88.44 89 LYS A C 1
ATOM 700 O O . LYS A 1 89 ? 0.687 -9.480 -1.019 1.00 88.44 89 LYS A O 1
ATOM 705 N N . MET A 1 90 ? -1.182 -8.236 -1.131 1.00 88.19 90 MET A N 1
ATOM 706 C CA . MET A 1 90 ? -0.624 -7.058 -0.468 1.00 88.19 90 MET A CA 1
ATOM 707 C C . MET A 1 90 ? -0.136 -7.384 0.944 1.00 88.19 90 MET A C 1
ATOM 709 O O . MET A 1 90 ? 0.943 -6.935 1.316 1.00 88.19 90 MET A O 1
ATOM 713 N N . LEU A 1 91 ? -0.859 -8.226 1.691 1.00 88.81 91 LEU A N 1
ATOM 714 C CA . LEU A 1 91 ? -0.444 -8.668 3.029 1.00 88.81 91 LEU A CA 1
ATOM 715 C C . LEU A 1 91 ? 0.806 -9.562 3.022 1.00 88.81 91 LEU A C 1
ATOM 717 O O . LEU A 1 91 ? 1.513 -9.626 4.024 1.00 88.81 91 LEU A O 1
ATOM 721 N N . LYS A 1 92 ? 1.110 -10.220 1.897 1.00 88.56 92 LYS A N 1
ATOM 722 C CA . LYS A 1 92 ? 2.286 -11.094 1.732 1.00 88.56 92 LYS A CA 1
ATOM 723 C C . LYS A 1 92 ? 3.542 -10.348 1.275 1.00 88.56 92 LYS A C 1
ATOM 725 O O . LYS A 1 92 ? 4.623 -10.933 1.283 1.00 88.56 92 LYS A O 1
ATOM 730 N N . LEU A 1 93 ? 3.424 -9.088 0.850 1.00 86.31 93 LEU A N 1
ATOM 731 C CA . LEU A 1 93 ? 4.574 -8.323 0.376 1.00 86.31 93 LEU A CA 1
ATOM 732 C C . LEU A 1 93 ? 5.493 -7.929 1.542 1.00 86.31 93 LEU A C 1
ATOM 734 O O . LEU A 1 93 ? 5.006 -7.413 2.555 1.00 86.31 93 LEU A O 1
ATOM 738 N N . PRO A 1 94 ? 6.822 -8.104 1.399 1.00 76.06 94 PRO A N 1
ATOM 739 C CA . PRO A 1 94 ? 7.765 -7.648 2.407 1.00 76.06 94 PRO A CA 1
ATOM 740 C C . PRO A 1 94 ? 7.652 -6.127 2.558 1.00 76.06 94 PRO A C 1
ATOM 742 O O . PRO A 1 94 ? 7.499 -5.405 1.574 1.00 76.06 94 PRO A O 1
ATOM 745 N N . VAL A 1 95 ? 7.713 -5.641 3.802 1.00 79.62 95 VAL A N 1
ATOM 746 C CA . VAL A 1 95 ? 7.531 -4.228 4.195 1.00 79.62 95 VAL A CA 1
ATOM 747 C C . VAL A 1 95 ? 6.091 -3.715 4.029 1.00 79.62 95 VAL A C 1
ATOM 749 O O . VAL A 1 95 ? 5.493 -3.287 5.016 1.00 79.62 95 VAL A O 1
ATOM 752 N N . LEU A 1 96 ? 5.499 -3.805 2.834 1.00 86.12 96 LEU A N 1
ATOM 753 C CA . LEU A 1 96 ? 4.157 -3.270 2.557 1.00 86.12 96 LEU A CA 1
ATOM 754 C C . LEU A 1 96 ? 3.040 -4.014 3.296 1.00 86.12 96 LEU A C 1
ATOM 756 O O . LEU A 1 96 ? 2.109 -3.370 3.774 1.00 86.12 96 LEU A O 1
ATOM 760 N N . GLY A 1 97 ? 3.136 -5.338 3.447 1.00 89.62 97 GLY A N 1
ATOM 761 C CA . GLY A 1 97 ? 2.094 -6.125 4.112 1.00 89.62 97 GLY A CA 1
ATOM 762 C C . GLY A 1 97 ? 1.872 -5.711 5.565 1.00 89.62 97 GLY A C 1
ATOM 763 O O . GLY A 1 97 ? 0.733 -5.550 6.001 1.00 89.62 97 GLY A O 1
ATOM 764 N N . GLY A 1 98 ? 2.959 -5.422 6.288 1.00 92.00 98 GLY A N 1
ATOM 765 C CA . GLY A 1 98 ? 2.889 -4.906 7.654 1.00 92.00 98 GLY A CA 1
ATOM 766 C C . GLY A 1 98 ? 2.258 -3.513 7.734 1.00 92.00 98 GLY A C 1
ATOM 767 O O . GLY A 1 98 ? 1.488 -3.249 8.653 1.00 92.00 98 GLY A O 1
ATOM 768 N N . VAL A 1 99 ? 2.535 -2.634 6.764 1.00 93.56 99 VAL A N 1
ATOM 769 C CA . VAL A 1 99 ? 1.935 -1.289 6.694 1.00 93.56 99 VAL A CA 1
ATOM 770 C C . VAL A 1 99 ? 0.434 -1.377 6.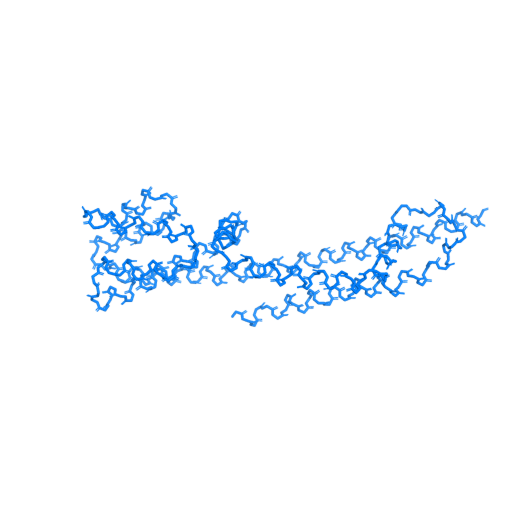428 1.00 93.56 99 VAL A C 1
ATOM 772 O O . VAL A 1 99 ? -0.344 -0.721 7.112 1.00 93.56 99 VAL A O 1
ATOM 775 N N . VAL A 1 100 ? 0.016 -2.221 5.482 1.00 94.50 100 VAL A N 1
ATOM 776 C CA . VAL A 1 100 ? -1.405 -2.439 5.164 1.00 94.50 100 VAL A CA 1
ATOM 777 C C . VAL A 1 100 ? -2.146 -2.996 6.373 1.00 94.50 100 VAL A C 1
ATOM 779 O O . VAL A 1 100 ? -3.198 -2.477 6.734 1.00 94.50 100 VAL A O 1
ATOM 782 N N . PHE A 1 101 ? -1.577 -4.005 7.037 1.00 94.94 101 PHE A N 1
ATOM 783 C CA . PHE A 1 101 ? -2.162 -4.570 8.247 1.00 94.94 101 PHE A CA 1
ATOM 784 C C . PHE A 1 101 ? -2.362 -3.504 9.332 1.00 94.94 101 PHE A C 1
ATOM 786 O O . PHE A 1 101 ? -3.477 -3.317 9.817 1.00 94.94 101 PHE A O 1
ATOM 793 N N . LYS A 1 102 ? -1.308 -2.752 9.667 1.00 96.00 102 LYS A N 1
ATOM 794 C CA . LYS A 1 102 ? -1.375 -1.692 10.684 1.00 96.00 102 LYS A CA 1
ATOM 795 C C . LYS A 1 102 ? -2.370 -0.598 10.308 1.00 96.00 102 LYS A C 1
ATOM 797 O O . LYS A 1 102 ? -3.112 -0.149 11.171 1.00 96.00 102 LYS A O 1
ATOM 802 N N . TYR A 1 103 ? -2.445 -0.218 9.033 1.00 96.44 103 TYR A N 1
ATOM 803 C CA . TYR A 1 103 ? -3.404 0.772 8.539 1.00 96.44 103 TYR A CA 1
ATOM 804 C C . TYR A 1 103 ? -4.857 0.327 8.730 1.00 96.44 103 TYR A C 1
ATOM 806 O O . TYR A 1 103 ? -5.696 1.101 9.192 1.00 96.44 103 TYR A O 1
ATOM 814 N N . GLU A 1 104 ? -5.163 -0.928 8.409 1.00 96.81 104 GLU A N 1
ATOM 815 C CA . GLU A 1 104 ? -6.509 -1.476 8.574 1.00 96.81 104 GLU A CA 1
ATOM 816 C C . GLU A 1 104 ? -6.888 -1.627 10.054 1.00 96.81 104 GLU A C 1
ATOM 818 O O . GLU A 1 104 ? -7.984 -1.223 10.450 1.00 96.81 104 GLU A O 1
ATOM 823 N N . ILE A 1 105 ? -5.966 -2.104 10.897 1.00 97.00 105 ILE A N 1
ATOM 824 C CA . ILE A 1 105 ? -6.189 -2.186 12.348 1.00 97.00 105 ILE A CA 1
ATOM 825 C C . ILE A 1 105 ? -6.294 -0.797 12.989 1.00 97.00 105 ILE A C 1
ATOM 827 O O . ILE A 1 105 ? -7.105 -0.615 13.897 1.00 97.00 105 ILE A O 1
ATOM 831 N N . ALA A 1 106 ? -5.550 0.202 12.509 1.00 97.62 106 ALA A N 1
ATOM 832 C CA . ALA A 1 106 ? -5.667 1.579 12.978 1.00 97.62 106 ALA A CA 1
ATOM 833 C C . ALA A 1 106 ? -7.064 2.151 12.713 1.00 97.62 106 ALA A C 1
ATOM 835 O O . ALA A 1 106 ? -7.685 2.687 13.628 1.00 97.62 106 ALA A O 1
ATOM 836 N N . LYS A 1 107 ? -7.601 1.977 11.494 1.00 97.44 107 LYS A N 1
ATOM 837 C CA . LYS A 1 107 ? -8.973 2.396 11.157 1.00 97.44 107 LYS A CA 1
ATOM 838 C C . LYS A 1 107 ? -10.013 1.705 12.033 1.00 97.44 107 LYS A C 1
ATOM 840 O O . LYS A 1 107 ? -10.871 2.385 12.595 1.00 97.44 107 LYS A O 1
ATOM 845 N N . PHE A 1 108 ? -9.909 0.382 12.175 1.00 97.75 108 PHE A N 1
ATOM 846 C CA . PHE A 1 108 ? -10.792 -0.393 13.044 1.00 97.75 108 PHE A CA 1
ATOM 847 C C . PHE A 1 108 ? -10.760 0.146 14.481 1.00 97.75 108 PHE A C 1
ATOM 849 O O . PHE A 1 108 ? -11.798 0.505 15.036 1.00 97.75 108 PHE A O 1
ATOM 856 N N . SER A 1 109 ? -9.563 0.286 15.054 1.00 97.94 109 SER A N 1
ATOM 857 C CA . SER A 1 109 ? -9.364 0.730 16.440 1.00 97.94 109 SER A CA 1
ATOM 858 C C . SER A 1 109 ? -9.832 2.173 16.645 1.00 97.94 109 SER A C 1
ATOM 860 O O . SER A 1 109 ? -10.484 2.479 17.640 1.00 97.94 109 SER A O 1
ATOM 862 N N . ARG A 1 110 ? -9.596 3.059 15.669 1.00 98.38 110 ARG A N 1
ATOM 863 C CA . ARG A 1 110 ? -10.073 4.447 15.693 1.00 98.38 110 ARG A CA 1
ATOM 864 C C . ARG A 1 110 ? -11.594 4.493 15.758 1.00 98.38 110 ARG A C 1
ATOM 866 O O . ARG A 1 110 ? -12.144 5.175 16.617 1.00 98.38 110 ARG A O 1
ATOM 873 N N . THR A 1 111 ? -12.267 3.760 14.869 1.00 98.06 111 THR A N 1
ATOM 874 C CA . THR A 1 111 ? -13.734 3.696 14.848 1.00 98.06 111 THR A CA 1
ATOM 875 C C . THR A 1 111 ? -14.283 3.080 16.135 1.00 98.06 111 THR A C 1
ATOM 877 O O . THR A 1 111 ? -15.187 3.658 16.733 1.00 98.06 111 THR A O 1
ATOM 880 N N . MET A 1 112 ? -13.701 1.973 16.611 1.00 97.69 112 MET A N 1
ATOM 881 C CA . MET A 1 112 ? -14.070 1.342 17.884 1.00 97.69 112 MET A CA 1
ATOM 882 C C . MET A 1 112 ? -13.971 2.316 19.058 1.00 97.69 112 MET A C 1
ATOM 884 O O . MET A 1 112 ? -14.943 2.506 19.782 1.00 97.69 112 MET A O 1
ATOM 888 N N . GLY A 1 113 ? -12.814 2.957 19.232 1.00 97.94 113 GLY A N 1
ATOM 889 C CA . GLY A 1 113 ? -12.566 3.862 20.348 1.00 97.94 113 GLY A CA 1
ATOM 890 C C . GLY A 1 113 ? -13.494 5.076 20.350 1.00 97.94 113 GLY A C 1
ATOM 891 O O . GLY A 1 113 ? -14.024 5.445 21.395 1.00 97.94 113 GLY A O 1
ATOM 892 N N . THR A 1 114 ? -13.763 5.659 19.176 1.00 98.12 114 THR A N 1
ATOM 893 C CA . THR A 1 114 ? -14.708 6.777 19.042 1.00 98.12 114 THR A CA 1
ATOM 894 C C . THR A 1 114 ? -16.144 6.369 19.370 1.00 98.12 114 THR A C 1
ATOM 896 O O . THR A 1 114 ? -16.839 7.104 20.065 1.00 98.12 114 THR A O 1
ATOM 899 N N . LEU A 1 115 ? -16.607 5.214 18.886 1.00 98.19 115 LEU A N 1
ATOM 900 C CA . LEU A 1 115 ? -17.973 4.752 19.143 1.00 98.19 115 LEU A CA 1
ATOM 901 C C . LEU A 1 115 ? -18.177 4.385 20.615 1.00 98.19 115 LEU A C 1
ATOM 903 O O . LEU A 1 115 ? -19.141 4.846 21.226 1.00 98.19 115 LEU A O 1
ATOM 907 N N . LEU A 1 116 ? -17.241 3.631 21.197 1.00 97.62 116 LEU A N 1
ATOM 908 C CA . LEU A 1 116 ? -17.278 3.263 22.612 1.00 97.62 116 LEU A CA 1
ATOM 909 C C . LEU A 1 116 ? -17.220 4.499 23.519 1.00 97.62 116 LEU A C 1
ATOM 911 O O . LEU A 1 116 ? -18.001 4.595 24.462 1.00 97.62 116 LEU A O 1
ATOM 915 N N . GLY A 1 117 ? -16.367 5.479 23.199 1.00 96.69 117 GLY A N 1
ATOM 916 C CA . GLY A 1 117 ? -16.288 6.745 23.937 1.00 96.69 117 GLY A CA 1
ATOM 917 C C . GLY A 1 117 ? -17.573 7.580 23.863 1.00 96.69 117 GLY A C 1
ATOM 918 O O . GLY A 1 117 ? -17.873 8.334 24.784 1.00 96.69 117 GLY A O 1
ATOM 919 N N . ASN A 1 118 ? -18.372 7.400 22.806 1.00 97.69 118 ASN A N 1
ATOM 920 C CA . ASN A 1 118 ? -19.695 8.012 22.650 1.00 97.69 118 ASN A CA 1
ATOM 921 C C . ASN A 1 118 ? -20.832 7.164 23.257 1.00 97.69 118 ASN A C 1
ATOM 923 O O . ASN A 1 118 ? -22.005 7.474 23.049 1.00 97.69 118 ASN A O 1
ATOM 927 N N . GLY A 1 119 ? -20.514 6.088 23.984 1.00 95.50 119 GLY A N 1
ATOM 928 C CA . GLY A 1 119 ? -21.496 5.238 24.661 1.00 95.50 119 GLY A CA 1
ATOM 929 C C . GLY A 1 119 ? -22.207 4.225 23.758 1.00 95.50 119 GLY A C 1
ATOM 930 O O . GLY A 1 119 ? -23.204 3.633 24.172 1.00 95.50 119 GLY A O 1
ATOM 931 N N . VAL A 1 120 ? -21.723 4.001 22.533 1.00 97.56 120 VAL A N 1
ATOM 932 C CA . VAL A 1 120 ? -22.259 2.952 21.652 1.00 97.56 120 VAL A CA 1
ATOM 933 C C . VAL A 1 120 ? -21.875 1.581 22.209 1.00 97.56 120 VAL A C 1
ATOM 935 O O . VAL A 1 120 ? -20.752 1.374 22.664 1.00 97.56 120 VAL A O 1
ATOM 938 N N . SER A 1 121 ? -22.799 0.615 22.158 1.00 95.81 121 SER A N 1
ATOM 939 C CA . SER A 1 121 ? -22.531 -0.743 22.651 1.00 95.81 121 SER A CA 1
ATOM 940 C C . SER A 1 121 ? -21.340 -1.393 21.932 1.00 95.81 121 SER A C 1
ATOM 942 O O . SER A 1 121 ? -21.091 -1.127 20.753 1.00 95.81 121 SER A O 1
ATOM 944 N N . ILE A 1 122 ? -20.614 -2.284 22.617 1.00 94.31 122 ILE A N 1
ATOM 945 C CA . ILE A 1 122 ? -19.434 -2.954 22.045 1.00 94.31 122 ILE A CA 1
ATOM 946 C C . ILE A 1 122 ? -19.767 -3.756 20.784 1.00 94.31 122 ILE A C 1
ATOM 948 O O . ILE A 1 122 ? -19.044 -3.664 19.799 1.00 94.31 122 ILE A O 1
ATOM 952 N N . LEU A 1 123 ? -20.900 -4.462 20.771 1.00 93.94 123 LEU A N 1
ATOM 953 C CA . LEU A 1 123 ? -21.342 -5.256 19.622 1.00 93.94 123 LEU A CA 1
ATOM 954 C C . LEU A 1 123 ? -21.625 -4.380 18.401 1.00 93.94 123 LEU A C 1
ATOM 956 O O . LEU A 1 123 ? -21.144 -4.649 17.301 1.00 93.94 123 LEU A O 1
ATOM 960 N N . GLN A 1 124 ? -22.363 -3.287 18.602 1.00 95.94 124 GLN A N 1
ATOM 961 C CA . GLN A 1 124 ? -22.636 -2.341 17.526 1.00 95.94 124 GLN A CA 1
ATOM 962 C C . GLN A 1 124 ? -21.349 -1.654 17.053 1.00 95.94 124 GLN A C 1
ATOM 964 O O . GLN A 1 124 ? -21.157 -1.475 15.851 1.00 95.94 124 GLN A O 1
ATOM 969 N N . SER A 1 125 ? -20.448 -1.324 17.980 1.00 97.06 125 SER A N 1
ATOM 970 C CA . SER A 1 125 ? -19.151 -0.727 17.660 1.00 97.06 125 SER A CA 1
ATOM 971 C C . SER A 1 125 ? -18.301 -1.660 16.798 1.00 97.06 125 SER A C 1
ATOM 973 O O . SER A 1 125 ? -17.793 -1.211 15.773 1.00 97.06 125 SER A O 1
ATOM 975 N N . ILE A 1 126 ? -18.220 -2.957 17.135 1.00 95.81 126 ILE A N 1
ATOM 976 C CA . ILE A 1 126 ? -17.498 -3.967 16.340 1.00 95.81 126 ILE A CA 1
ATOM 977 C C . ILE A 1 126 ? -18.087 -4.046 14.933 1.00 95.81 126 ILE A C 1
ATOM 979 O O . ILE A 1 126 ? -17.346 -3.975 13.955 1.00 95.81 126 ILE A O 1
ATOM 983 N N . SER A 1 127 ? -19.414 -4.140 14.805 1.00 95.50 127 SER A N 1
ATOM 984 C CA . SER A 1 127 ? -20.064 -4.228 13.493 1.00 95.50 127 SER A CA 1
ATOM 985 C C . SER A 1 127 ? -19.782 -3.003 12.616 1.00 95.50 127 SER A C 1
ATOM 987 O O . SER A 1 127 ? -19.525 -3.161 11.422 1.00 95.50 127 SER A O 1
ATOM 989 N N . ILE A 1 128 ? -19.822 -1.791 13.183 1.00 96.38 128 ILE A N 1
ATOM 990 C CA . ILE A 1 128 ? -19.559 -0.552 12.436 1.00 96.38 128 ILE A CA 1
ATOM 991 C C . ILE A 1 128 ? -18.070 -0.441 12.088 1.00 96.38 128 ILE A C 1
ATOM 993 O O . ILE A 1 128 ? -17.730 -0.156 10.940 1.00 96.38 128 ILE A O 1
ATOM 997 N N . ALA A 1 129 ? -17.177 -0.701 13.046 1.00 96.88 129 ALA A N 1
ATOM 998 C CA . ALA A 1 129 ? -15.733 -0.610 12.851 1.00 96.88 129 ALA A CA 1
ATOM 999 C C . ALA A 1 129 ? -15.213 -1.633 11.835 1.00 96.88 129 ALA A C 1
ATOM 1001 O O . ALA A 1 129 ? -14.390 -1.298 10.989 1.00 96.88 129 ALA A O 1
ATOM 1002 N N . THR A 1 130 ? -15.736 -2.858 11.839 1.00 95.81 130 THR A N 1
ATOM 1003 C CA . THR A 1 130 ? -15.422 -3.864 10.812 1.00 95.81 130 THR A CA 1
ATOM 1004 C C . THR A 1 130 ? -15.836 -3.393 9.411 1.00 95.81 130 THR A C 1
ATOM 1006 O O . THR A 1 130 ? -15.166 -3.703 8.427 1.00 95.81 130 THR A O 1
ATOM 1009 N N . GLY A 1 131 ? -16.891 -2.578 9.301 1.00 94.62 131 GLY A N 1
ATOM 1010 C CA . GLY A 1 131 ? -17.321 -1.963 8.043 1.00 94.62 131 GLY A CA 1
ATOM 1011 C C . GLY A 1 131 ? -16.350 -0.919 7.471 1.00 94.62 131 GLY A C 1
ATOM 1012 O O . GLY A 1 131 ? -16.393 -0.654 6.270 1.00 94.62 131 GLY A O 1
ATOM 1013 N N . THR A 1 132 ? -15.447 -0.348 8.280 1.00 95.31 132 THR A N 1
ATOM 1014 C CA . THR A 1 132 ? -14.448 0.642 7.818 1.00 95.31 132 THR A CA 1
ATOM 1015 C C . THR A 1 132 ? -13.165 -0.005 7.275 1.00 95.31 132 THR A C 1
ATOM 1017 O O . THR A 1 132 ? -12.312 0.660 6.665 1.00 95.31 132 THR A O 1
ATOM 1020 N N . VAL A 1 133 ? -13.040 -1.323 7.447 1.00 94.75 133 VAL A N 1
ATOM 1021 C CA . VAL A 1 133 ? -11.887 -2.121 7.031 1.00 94.75 133 VAL A CA 1
ATOM 1022 C C . VAL A 1 133 ? -12.001 -2.466 5.547 1.00 94.75 133 VAL A C 1
ATOM 1024 O O . VAL A 1 133 ? -12.926 -3.142 5.080 1.00 94.75 133 VAL A O 1
ATOM 1027 N N . GLY A 1 134 ? -11.037 -1.966 4.778 1.00 91.69 134 GLY A N 1
ATOM 1028 C CA . GLY A 1 134 ? -11.018 -2.063 3.322 1.00 91.69 134 GLY A CA 1
ATOM 1029 C C . GLY A 1 134 ? -10.610 -3.452 2.849 1.00 91.69 134 GLY A C 1
ATOM 1030 O O . GLY A 1 134 ? -11.269 -4.008 1.958 1.00 91.69 134 GLY A O 1
ATOM 1031 N N . ASN A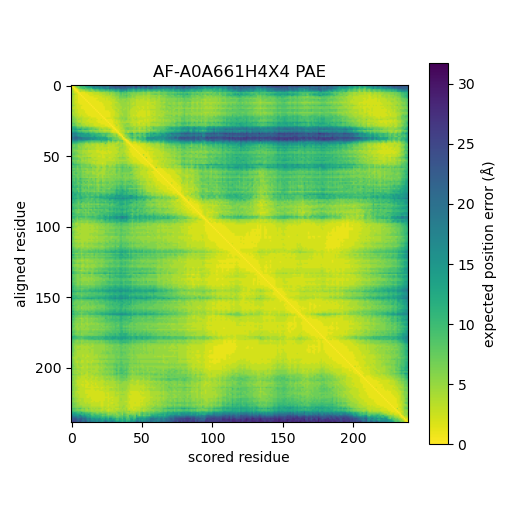 1 135 ? -9.569 -3.994 3.486 1.00 93.75 135 ASN A N 1
ATOM 1032 C CA . ASN A 1 135 ? -8.975 -5.288 3.179 1.00 93.75 135 ASN A CA 1
ATOM 1033 C C . ASN A 1 135 ? -9.929 -6.439 3.534 1.00 93.75 135 ASN A C 1
ATOM 1035 O O . ASN A 1 135 ? -10.316 -6.594 4.692 1.00 93.75 135 ASN A O 1
ATOM 1039 N N . VAL A 1 136 ? -10.306 -7.246 2.538 1.00 91.75 136 VAL A N 1
ATOM 1040 C CA . VAL A 1 136 ? -11.271 -8.344 2.708 1.00 91.75 136 VAL A CA 1
ATOM 1041 C C . VAL A 1 136 ? -10.792 -9.374 3.731 1.00 91.75 136 VAL A C 1
ATOM 1043 O O . VAL A 1 136 ? -11.572 -9.759 4.590 1.00 91.75 136 VAL A O 1
ATOM 1046 N N . TYR A 1 137 ? -9.518 -9.771 3.698 1.00 90.38 137 TYR A N 1
ATOM 1047 C CA . TYR A 1 137 ? -8.987 -10.791 4.608 1.00 90.38 137 TYR A CA 1
ATOM 1048 C C . TYR A 1 137 ? -9.054 -10.343 6.075 1.00 90.38 137 TYR A C 1
ATOM 1050 O O . TYR A 1 137 ? -9.555 -11.070 6.926 1.00 90.38 137 TYR A O 1
ATOM 1058 N N . ILE A 1 138 ? -8.610 -9.117 6.372 1.00 93.25 138 ILE A N 1
ATOM 1059 C CA . ILE A 1 138 ? -8.671 -8.570 7.738 1.00 93.25 138 ILE A CA 1
ATOM 1060 C C . ILE A 1 138 ? -10.124 -8.379 8.177 1.00 93.25 138 ILE A C 1
ATOM 1062 O O . ILE A 1 138 ? -10.458 -8.655 9.328 1.00 93.25 138 ILE A O 1
ATOM 1066 N N . ARG A 1 139 ? -10.999 -7.933 7.267 1.00 93.62 139 ARG A N 1
ATOM 1067 C CA . ARG A 1 139 ? -12.425 -7.773 7.555 1.00 93.62 139 ARG A CA 1
ATOM 1068 C C . ARG A 1 139 ? -13.082 -9.105 7.912 1.00 93.62 139 ARG A C 1
ATOM 1070 O O . ARG A 1 139 ? -13.787 -9.152 8.913 1.00 93.62 139 ARG A O 1
ATOM 1077 N N . ASP A 1 140 ? -12.823 -10.165 7.148 1.00 91.81 140 ASP A N 1
ATOM 1078 C CA . ASP A 1 140 ? -13.349 -11.511 7.413 1.00 91.81 140 ASP A CA 1
ATOM 1079 C C . ASP A 1 140 ? -12.885 -12.012 8.795 1.00 91.81 140 ASP A C 1
ATOM 1081 O O . ASP A 1 140 ? -13.683 -12.537 9.570 1.00 91.81 140 ASP A O 1
ATOM 1085 N N . THR A 1 141 ? -11.620 -11.766 9.161 1.00 91.94 141 THR A N 1
ATOM 1086 C CA . THR A 1 141 ? -11.105 -12.069 10.505 1.00 91.94 141 THR A CA 1
ATOM 1087 C C . THR A 1 141 ? -11.799 -11.249 11.596 1.00 91.94 141 THR A C 1
ATOM 1089 O O . THR A 1 141 ? -12.130 -11.780 12.648 1.00 91.94 141 THR A O 1
ATOM 1092 N N . LEU A 1 142 ? -12.049 -9.957 11.379 1.00 93.44 142 LEU A N 1
ATOM 1093 C CA . LEU A 1 142 ? -12.739 -9.108 12.358 1.00 93.44 142 LEU A CA 1
ATOM 1094 C C . LEU A 1 142 ? -14.223 -9.473 12.522 1.00 93.44 142 LEU A C 1
ATOM 1096 O O . LEU A 1 142 ? -14.784 -9.284 13.599 1.00 93.44 142 LEU A O 1
ATOM 1100 N N . GLN A 1 143 ? -14.862 -10.034 11.492 1.00 91.69 143 GLN A N 1
ATOM 1101 C CA . GLN A 1 143 ? -16.246 -10.511 11.575 1.00 91.69 143 GLN A CA 1
ATOM 1102 C C . GLN A 1 143 ? -16.412 -11.690 12.543 1.00 91.69 143 GLN A C 1
ATOM 1104 O O . GLN A 1 143 ? -17.480 -11.836 13.141 1.00 91.69 143 GLN A O 1
ATOM 1109 N N . THR A 1 144 ? -15.374 -12.506 12.758 1.00 90.88 144 THR A N 1
ATOM 1110 C CA . THR A 1 144 ? -15.448 -13.602 13.739 1.00 90.88 144 THR A CA 1
ATOM 1111 C C . THR A 1 144 ? -15.535 -13.076 15.176 1.00 90.88 144 THR A C 1
ATOM 1113 O O . THR A 1 144 ? -16.174 -13.710 16.018 1.00 90.88 144 THR A O 1
ATOM 1116 N N . LEU A 1 145 ? -14.994 -11.877 15.442 1.00 90.88 145 LEU A N 1
ATOM 1117 C CA . LEU A 1 145 ? -15.058 -11.232 16.757 1.00 90.88 145 LEU A CA 1
ATOM 1118 C C . LEU A 1 145 ? -16.495 -10.904 17.166 1.00 90.88 145 LEU A C 1
ATOM 1120 O O . LEU A 1 145 ? -16.855 -11.106 18.321 1.00 90.88 145 LEU A O 1
ATOM 1124 N N . ASP A 1 146 ? -17.331 -10.443 16.231 1.00 86.75 146 ASP A N 1
AT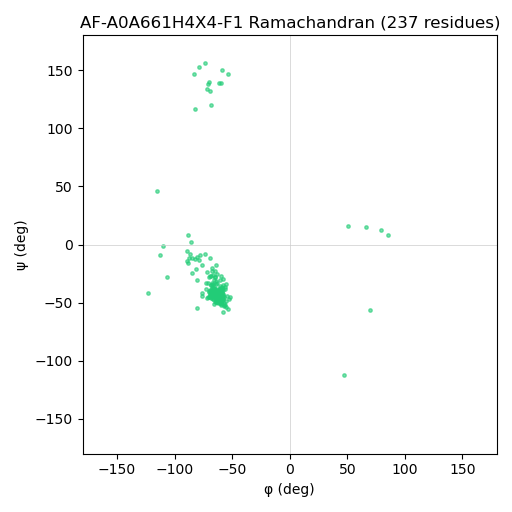OM 1125 C CA . ASP A 1 146 ? -18.738 -10.123 16.511 1.00 86.75 146 ASP A CA 1
ATOM 1126 C C . ASP A 1 146 ? -19.487 -11.351 17.052 1.00 86.75 146 ASP A C 1
ATOM 1128 O O . ASP A 1 146 ? -20.205 -11.270 18.048 1.00 86.75 146 ASP A O 1
ATOM 1132 N N . SER A 1 147 ? -19.249 -12.521 16.451 1.00 88.06 147 SER A N 1
ATOM 1133 C CA . SER A 1 147 ? -19.870 -13.779 16.880 1.00 88.06 147 SER A CA 1
ATOM 1134 C C . SER A 1 147 ? -19.373 -14.243 18.250 1.00 88.06 147 SER A C 1
ATOM 1136 O O . SER A 1 147 ? -20.179 -14.711 19.054 1.00 88.06 147 SER A O 1
ATOM 1138 N N . ALA A 1 148 ? -18.075 -14.108 18.532 1.00 91.62 148 ALA A N 1
ATOM 1139 C CA . ALA A 1 148 ? -17.480 -14.513 19.805 1.00 91.62 148 ALA A CA 1
ATOM 1140 C C . ALA A 1 148 ? -17.914 -13.598 20.964 1.00 91.62 148 ALA A C 1
ATOM 1142 O O . ALA A 1 148 ? -18.333 -14.075 22.019 1.00 91.62 148 ALA A O 1
ATOM 1143 N N . VAL A 1 149 ? -17.902 -12.279 20.752 1.00 92.38 149 VAL A N 1
ATOM 1144 C CA . VAL A 1 149 ? -18.299 -11.303 21.779 1.00 92.38 149 VAL A CA 1
ATOM 1145 C C . VAL A 1 149 ? -19.801 -11.391 22.069 1.00 92.38 149 VAL A C 1
ATOM 1147 O O . VAL A 1 149 ? -20.203 -11.289 23.227 1.00 92.38 149 VAL A O 1
ATOM 1150 N N . LYS A 1 150 ? -20.644 -11.688 21.066 1.00 91.50 150 LYS A N 1
ATOM 1151 C CA . LYS A 1 150 ? -22.077 -11.995 21.277 1.00 91.50 150 LYS A CA 1
ATOM 1152 C C . LYS A 1 150 ? -22.306 -13.184 22.211 1.00 91.50 150 LYS A C 1
ATOM 1154 O O . LYS A 1 150 ? -23.316 -13.214 22.907 1.00 91.50 150 LYS A O 1
ATOM 1159 N N . GLN A 1 151 ? -21.381 -14.141 22.235 1.00 92.69 151 GLN A N 1
ATOM 1160 C CA . GLN A 1 151 ? -21.424 -15.318 23.110 1.00 92.69 151 GLN A CA 1
ATOM 1161 C C . GLN A 1 151 ? -20.817 -15.054 24.499 1.00 92.69 151 GLN A C 1
ATOM 1163 O O . GLN A 1 151 ? -20.754 -15.963 25.322 1.00 92.69 151 GLN A O 1
ATOM 1168 N N . GLY A 1 152 ? -20.379 -13.822 24.780 1.00 91.75 152 GLY A N 1
ATOM 1169 C CA . GLY A 1 152 ? -19.779 -13.439 26.059 1.00 91.75 152 GLY A CA 1
ATOM 1170 C C . GLY A 1 152 ? -18.279 -13.721 26.167 1.00 91.75 152 GLY A C 1
ATOM 1171 O O . GLY A 1 152 ? -17.707 -13.552 27.244 1.00 91.75 152 GLY A O 1
ATOM 1172 N N . VAL A 1 153 ? -17.621 -14.127 25.076 1.00 94.56 153 VAL A N 1
ATOM 1173 C CA . VAL A 1 153 ? -16.160 -14.271 25.045 1.00 94.56 153 VAL A CA 1
ATOM 1174 C C . VAL A 1 153 ? -15.519 -12.882 25.076 1.00 94.56 153 VAL A C 1
ATOM 1176 O O . VAL A 1 153 ? -15.969 -11.963 24.390 1.00 94.56 153 VAL A O 1
ATOM 1179 N N . ARG A 1 154 ? -14.448 -12.723 25.864 1.00 94.25 154 ARG A N 1
ATOM 1180 C CA . ARG A 1 154 ? -13.650 -11.487 25.876 1.00 94.25 154 ARG A CA 1
ATOM 1181 C C . ARG A 1 154 ? -13.068 -11.218 24.488 1.00 94.25 154 ARG A C 1
ATOM 1183 O O . ARG A 1 154 ? -12.564 -12.129 23.831 1.00 94.25 154 ARG A O 1
ATOM 1190 N N . MET A 1 155 ? -13.071 -9.962 24.062 1.00 94.12 155 MET A N 1
ATOM 1191 C CA . MET A 1 155 ? -12.550 -9.542 22.765 1.00 94.12 155 MET A CA 1
ATOM 1192 C C . MET A 1 155 ? -11.055 -9.844 22.630 1.00 94.12 155 MET A C 1
ATOM 1194 O O . MET A 1 155 ? -10.625 -10.287 21.568 1.00 94.12 155 MET A O 1
ATOM 1198 N N . SER A 1 156 ? -10.268 -9.671 23.700 1.00 95.38 156 SER A N 1
ATOM 1199 C CA . SER A 1 156 ? -8.841 -10.028 23.695 1.00 95.38 156 SER A CA 1
ATOM 1200 C C . SER A 1 156 ? -8.603 -11.515 23.407 1.00 95.38 156 SER A C 1
ATOM 1202 O O . SER A 1 156 ? -7.697 -11.848 22.647 1.00 95.38 156 SER A O 1
ATOM 1204 N N . VAL A 1 157 ? -9.444 -12.397 23.954 1.00 95.12 157 VAL A N 1
ATOM 1205 C CA . VAL A 1 157 ? -9.371 -13.852 23.735 1.00 95.12 157 VAL A CA 1
ATOM 1206 C C . VAL A 1 157 ? -9.786 -14.203 22.307 1.00 95.12 157 VAL A C 1
ATOM 1208 O O . VAL A 1 157 ? -9.074 -14.933 21.625 1.00 95.12 157 VAL A O 1
ATOM 1211 N N . ALA A 1 158 ? -10.878 -13.618 21.807 1.00 93.88 158 ALA A N 1
ATOM 1212 C CA . ALA A 1 158 ? -11.319 -13.831 20.428 1.00 93.88 158 ALA A CA 1
ATOM 1213 C C . ALA A 1 158 ? -10.264 -13.367 19.397 1.00 93.88 158 ALA A C 1
ATOM 1215 O O . ALA A 1 158 ? -10.043 -14.020 18.377 1.00 93.88 158 ALA A O 1
ATOM 1216 N N . MET A 1 159 ? -9.566 -12.260 19.675 1.00 94.25 159 MET A N 1
ATOM 1217 C CA . MET A 1 159 ? -8.440 -11.798 18.856 1.00 94.25 159 MET A CA 1
ATOM 1218 C C . MET A 1 159 ? -7.235 -12.747 18.923 1.00 94.25 159 MET A C 1
ATOM 1220 O O . MET A 1 159 ? -6.567 -12.967 17.913 1.00 94.25 159 MET A O 1
ATOM 1224 N N . GLU A 1 160 ? -6.952 -13.326 20.086 1.00 94.56 160 GLU A N 1
ATOM 1225 C CA . GLU A 1 160 ? -5.874 -14.303 20.257 1.00 94.56 160 GLU A CA 1
ATOM 1226 C C . GLU A 1 160 ? -6.137 -15.591 19.454 1.00 94.56 160 GLU A C 1
ATOM 1228 O O . GLU A 1 160 ? -5.260 -16.062 18.724 1.00 94.56 160 GLU A O 1
ATOM 1233 N N . GLU A 1 161 ? -7.372 -16.102 19.479 1.00 91.88 161 GLU A N 1
ATOM 1234 C CA . GLU A 1 161 ? -7.789 -17.287 18.712 1.00 91.88 161 GLU A CA 1
ATOM 1235 C C . GLU A 1 161 ? -7.718 -17.085 17.193 1.00 91.88 161 GLU A C 1
ATOM 1237 O O . GLU A 1 161 ? -7.416 -18.021 16.448 1.00 91.88 161 GLU A O 1
ATOM 1242 N N . ALA A 1 162 ? -7.934 -15.855 16.722 1.00 89.44 162 ALA A N 1
ATOM 1243 C CA . ALA A 1 162 ? -7.893 -15.509 15.306 1.00 89.44 162 ALA A CA 1
ATOM 1244 C C . ALA A 1 162 ? -6.480 -15.559 14.683 1.00 89.44 162 ALA A C 1
ATOM 1246 O O . ALA A 1 162 ? -6.355 -15.464 13.458 1.00 89.44 162 ALA A O 1
ATOM 1247 N N . LYS A 1 163 ? -5.411 -15.661 15.495 1.00 87.69 163 LYS A N 1
ATOM 1248 C CA . LYS A 1 163 ? -3.990 -15.816 15.085 1.00 87.69 163 LYS A CA 1
ATOM 1249 C C . LYS A 1 163 ? -3.464 -14.809 14.049 1.00 87.69 163 LYS A C 1
ATOM 1251 O O . LYS A 1 163 ? -2.420 -15.021 13.438 1.00 87.69 163 LYS A O 1
ATOM 1256 N N . THR A 1 164 ? -4.186 -13.713 13.844 1.00 89.25 164 THR A N 1
ATOM 1257 C CA . THR A 1 164 ? -3.876 -12.678 12.848 1.00 89.25 164 THR A CA 1
ATOM 1258 C C . THR A 1 164 ? -3.344 -11.411 13.518 1.00 89.25 164 THR A C 1
ATOM 1260 O O . THR A 1 164 ? -2.570 -10.665 12.924 1.00 89.25 164 THR A O 1
ATOM 1263 N N . PHE A 1 165 ? -3.748 -11.163 14.765 1.00 92.69 165 PHE A N 1
ATOM 1264 C CA . PHE A 1 165 ? -3.376 -9.968 15.512 1.00 92.69 165 PHE A CA 1
ATOM 1265 C C . PHE A 1 165 ? -2.004 -10.119 16.162 1.00 92.69 165 PHE A C 1
ATOM 1267 O O . PHE A 1 165 ? -1.599 -11.204 16.576 1.00 92.69 165 PHE A O 1
ATOM 1274 N N . THR A 1 166 ? -1.279 -9.006 16.263 1.00 93.69 166 THR A N 1
ATOM 1275 C CA . THR A 1 166 ? 0.011 -8.992 16.954 1.00 93.69 166 THR A CA 1
ATOM 1276 C C . THR A 1 166 ? -0.193 -9.066 18.473 1.00 93.69 166 THR A C 1
ATOM 1278 O O . THR A 1 166 ? -1.231 -8.616 18.972 1.00 93.69 166 THR A O 1
ATOM 1281 N N . PRO A 1 167 ? 0.807 -9.544 19.240 1.00 95.00 167 PRO A N 1
ATOM 1282 C CA . PRO A 1 167 ? 0.729 -9.560 20.702 1.00 95.00 167 PRO A CA 1
ATOM 1283 C C . PRO A 1 167 ? 0.436 -8.182 21.311 1.00 95.00 167 PRO A C 1
ATOM 1285 O O . PRO A 1 167 ? -0.288 -8.085 22.296 1.00 95.00 167 PRO A O 1
ATOM 1288 N N . MET A 1 168 ? 0.942 -7.107 20.695 1.00 95.06 168 MET A N 1
ATOM 1289 C CA . MET A 1 168 ? 0.680 -5.731 21.130 1.00 95.06 168 MET A CA 1
ATOM 1290 C C . MET A 1 168 ? -0.812 -5.382 21.047 1.00 95.06 168 MET A C 1
ATOM 1292 O O . MET A 1 168 ? -1.354 -4.843 22.008 1.00 95.06 168 MET A O 1
ATOM 1296 N N . VAL A 1 169 ? -1.485 -5.715 19.937 1.00 96.00 169 VAL A N 1
ATOM 1297 C CA . VAL A 1 169 ? -2.928 -5.456 19.767 1.00 96.00 169 VAL A CA 1
ATOM 1298 C C . VAL A 1 169 ? -3.712 -6.176 20.854 1.00 96.00 169 VAL A C 1
ATOM 1300 O O . VAL A 1 169 ? -4.482 -5.544 21.573 1.00 96.00 169 VAL A O 1
ATOM 1303 N N . ILE A 1 170 ? -3.466 -7.480 21.009 1.00 96.44 170 ILE A N 1
ATOM 1304 C CA . ILE A 1 170 ? -4.154 -8.327 21.990 1.00 96.44 170 ILE A CA 1
ATOM 1305 C C . ILE A 1 170 ? -3.956 -7.770 23.403 1.00 96.44 170 ILE A C 1
ATOM 1307 O O . ILE A 1 170 ? -4.916 -7.670 24.166 1.00 96.44 170 ILE A O 1
ATOM 1311 N N . GLN A 1 171 ? -2.730 -7.366 23.745 1.00 96.69 171 GLN A N 1
ATOM 1312 C CA . GLN A 1 171 ? -2.411 -6.848 25.071 1.00 96.69 171 GLN A CA 1
ATOM 1313 C C . GLN A 1 171 ? -3.070 -5.497 25.347 1.00 96.69 171 GLN A C 1
ATOM 1315 O O . GLN A 1 171 ? -3.605 -5.300 26.435 1.00 96.69 171 GLN A O 1
ATOM 1320 N N . MET A 1 172 ? -3.075 -4.577 24.378 1.00 96.31 172 MET A N 1
ATOM 1321 C CA . MET A 1 172 ? -3.781 -3.305 24.533 1.00 96.31 172 MET A CA 1
ATOM 1322 C C . MET A 1 172 ? -5.275 -3.555 24.740 1.00 96.31 172 MET A C 1
ATOM 1324 O O . MET A 1 172 ? -5.845 -3.063 25.708 1.00 96.31 172 MET A O 1
ATOM 1328 N N . VAL A 1 173 ? -5.903 -4.405 23.923 1.00 96.50 173 VAL A N 1
ATOM 1329 C CA . VAL A 1 173 ? -7.312 -4.774 24.127 1.00 96.50 173 VAL A CA 1
ATOM 1330 C C . VAL A 1 173 ? -7.546 -5.332 25.531 1.00 96.50 173 VAL A C 1
ATOM 1332 O O . VAL A 1 173 ? -8.443 -4.863 26.225 1.00 96.50 173 VAL A O 1
ATOM 1335 N N . ARG A 1 174 ? -6.713 -6.283 25.969 1.00 97.44 174 ARG A N 1
ATOM 1336 C CA . ARG A 1 174 ? -6.826 -6.936 27.279 1.00 97.44 174 ARG A CA 1
ATOM 1337 C C . ARG A 1 174 ? -6.753 -5.935 28.430 1.00 97.44 174 ARG A C 1
ATOM 1339 O O . ARG A 1 174 ? -7.618 -5.952 29.299 1.00 97.44 174 ARG A O 1
ATOM 1346 N N . VAL A 1 175 ? -5.782 -5.021 28.403 1.00 97.12 175 VAL A N 1
ATOM 1347 C CA . VAL A 1 175 ? -5.654 -3.957 29.414 1.00 97.12 175 VAL A CA 1
ATOM 1348 C C . VAL A 1 175 ? -6.877 -3.038 29.392 1.00 97.12 175 VAL A C 1
ATOM 1350 O O . VAL A 1 175 ? -7.369 -2.635 30.447 1.00 97.12 175 VAL A O 1
ATOM 1353 N N . GLY A 1 176 ? -7.406 -2.722 28.208 1.00 96.50 176 GLY A N 1
ATOM 1354 C CA . GLY A 1 176 ? -8.649 -1.965 28.065 1.00 96.50 176 GLY A CA 1
ATOM 1355 C C . GLY A 1 176 ? -9.847 -2.674 28.702 1.00 96.50 176 GLY A C 1
ATOM 1356 O O . GLY A 1 176 ? -10.616 -2.038 29.417 1.00 96.50 176 GLY A O 1
ATOM 1357 N N . GLU A 1 177 ? -9.985 -3.984 28.488 1.00 95.94 177 GLU A N 1
ATOM 1358 C CA . GLU A 1 177 ? -11.066 -4.798 29.059 1.00 95.94 177 GLU A CA 1
ATOM 1359 C C . GLU A 1 177 ? -10.957 -4.917 30.583 1.00 95.94 177 GLU A C 1
ATOM 1361 O O . GLU A 1 177 ? -11.950 -4.743 31.283 1.00 95.94 177 GLU A O 1
ATOM 1366 N N . GLU A 1 178 ? -9.758 -5.175 31.108 1.00 96.19 178 GLU A N 1
ATOM 1367 C CA . GLU A 1 178 ? -9.512 -5.330 32.549 1.00 96.19 178 GLU A CA 1
ATOM 1368 C C . GLU A 1 178 ? -9.681 -4.018 33.320 1.00 96.19 178 GLU A C 1
ATOM 1370 O O . GLU A 1 178 ? -10.158 -4.020 34.453 1.00 96.19 178 GLU A O 1
ATOM 1375 N N . SER A 1 179 ? -9.322 -2.892 32.701 1.00 95.38 179 SER A N 1
ATOM 1376 C CA . SER A 1 179 ? -9.468 -1.559 33.296 1.00 95.38 179 SER A CA 1
ATOM 1377 C C . SER A 1 179 ? -10.818 -0.896 33.012 1.00 95.38 179 SER A C 1
ATOM 1379 O O . SER A 1 179 ? -11.059 0.206 33.502 1.00 95.38 179 SER A O 1
ATOM 1381 N N . GLY A 1 180 ? -11.675 -1.508 32.188 1.00 94.88 180 GLY A N 1
ATOM 1382 C CA . GLY A 1 180 ? -12.938 -0.918 31.737 1.00 94.88 180 GLY A CA 1
ATOM 1383 C C . GLY A 1 180 ? -12.787 0.316 30.834 1.00 94.88 180 GLY A C 1
ATOM 1384 O O . GLY A 1 180 ? -13.757 1.040 30.640 1.00 94.88 180 GLY A O 1
ATOM 1385 N N . ASN A 1 181 ? -11.595 0.572 30.285 1.00 95.94 181 ASN A N 1
ATOM 1386 C CA . ASN A 1 181 ? -11.282 1.722 29.423 1.00 95.94 181 ASN A CA 1
ATOM 1387 C C . ASN A 1 181 ? -10.924 1.276 27.988 1.00 95.94 181 ASN A C 1
ATOM 1389 O O . ASN A 1 181 ? -9.913 1.701 27.415 1.00 95.94 181 ASN A O 1
ATOM 1393 N N . VAL A 1 182 ? -11.722 0.370 27.406 1.00 95.69 182 VAL A N 1
ATOM 1394 C CA . VAL A 1 182 ? -11.509 -0.152 26.038 1.00 95.69 182 VAL A CA 1
ATOM 1395 C C . VAL A 1 182 ? -11.531 0.975 25.002 1.00 95.69 182 VAL A C 1
ATOM 1397 O O . VAL A 1 182 ? -10.734 0.965 24.069 1.00 95.69 182 VAL A O 1
ATOM 1400 N N . ASP A 1 183 ? -12.393 1.971 25.185 1.00 97.44 183 ASP A N 1
ATOM 1401 C CA . ASP A 1 183 ? -12.492 3.177 24.361 1.00 97.44 183 ASP A CA 1
ATOM 1402 C C . ASP A 1 183 ? -11.143 3.906 24.228 1.00 97.44 183 ASP A C 1
ATOM 1404 O O . ASP A 1 183 ? -10.627 4.086 23.121 1.00 97.44 183 ASP A O 1
ATOM 1408 N N . LYS A 1 184 ? -10.522 4.259 25.360 1.00 97.50 184 LYS A N 1
ATOM 1409 C CA . LYS A 1 184 ? -9.241 4.978 25.400 1.00 97.50 184 LYS A CA 1
ATOM 1410 C C . LYS A 1 184 ? -8.118 4.134 24.826 1.00 97.50 184 LYS A C 1
ATOM 1412 O O . LYS A 1 184 ? -7.281 4.640 24.083 1.00 97.50 184 LYS A O 1
ATOM 1417 N N . MET A 1 185 ? -8.112 2.846 25.152 1.00 97.81 185 MET A N 1
ATOM 1418 C CA . MET A 1 185 ? -7.053 1.944 24.725 1.00 97.81 185 MET A CA 1
ATOM 1419 C C . MET A 1 185 ? -7.108 1.653 23.218 1.00 97.81 185 MET A C 1
ATOM 1421 O O . MET A 1 185 ? -6.069 1.560 22.570 1.00 97.81 185 MET A O 1
ATOM 1425 N N . MET A 1 186 ? -8.307 1.610 22.630 1.00 97.88 186 MET A N 1
ATOM 1426 C CA . MET A 1 186 ? -8.502 1.534 21.179 1.00 97.88 186 MET A CA 1
ATOM 1427 C C . MET A 1 186 ? -8.042 2.802 20.457 1.00 97.88 186 MET A C 1
ATOM 1429 O O . MET A 1 186 ? -7.415 2.716 19.401 1.00 97.88 186 MET A O 1
ATOM 1433 N N . LEU A 1 187 ? -8.308 3.983 21.027 1.00 98.38 187 LEU A N 1
ATOM 1434 C CA . LEU A 1 187 ? -7.803 5.245 20.477 1.00 98.38 187 LEU A CA 1
ATOM 1435 C C . LEU A 1 187 ? -6.274 5.332 20.543 1.00 98.38 187 LEU A C 1
ATOM 1437 O O . LEU A 1 187 ? -5.655 5.841 19.607 1.00 98.38 187 LEU A O 1
ATOM 1441 N N . GLU A 1 188 ? -5.667 4.825 21.616 1.00 98.06 188 GLU A N 1
ATOM 1442 C CA . GLU A 1 188 ? -4.210 4.775 21.735 1.00 98.06 188 GLU A CA 1
ATOM 1443 C C . GLU A 1 188 ? -3.605 3.772 20.747 1.00 98.06 188 GLU A C 1
ATOM 1445 O O . GLU A 1 188 ? -2.660 4.113 20.040 1.00 98.06 188 GLU A O 1
ATOM 1450 N N . LEU A 1 189 ? -4.198 2.581 20.597 1.00 97.88 189 LEU A N 1
ATOM 1451 C CA . LEU A 1 189 ? -3.779 1.610 19.581 1.00 97.88 189 LEU A CA 1
ATOM 1452 C C . LEU A 1 189 ? -3.856 2.207 18.168 1.00 97.88 189 LEU A C 1
ATOM 1454 O O . LEU A 1 189 ? -2.922 2.057 17.378 1.00 97.88 189 LEU A O 1
ATOM 1458 N N . ALA A 1 190 ? -4.941 2.923 17.861 1.00 98.19 190 ALA A N 1
ATOM 1459 C CA . ALA A 1 190 ? -5.092 3.618 16.589 1.00 98.19 190 ALA A CA 1
ATOM 1460 C C . ALA A 1 190 ? -3.960 4.623 16.356 1.00 98.19 190 ALA A C 1
ATOM 1462 O O . ALA A 1 190 ? -3.350 4.609 15.292 1.00 98.19 190 ALA A O 1
ATOM 1463 N N . ARG A 1 191 ? -3.636 5.446 17.361 1.00 98.31 191 ARG A N 1
ATOM 1464 C CA . ARG A 1 191 ? -2.547 6.429 17.287 1.00 98.31 191 ARG A CA 1
ATOM 1465 C C . ARG A 1 191 ? -1.188 5.762 17.061 1.00 98.31 191 ARG A C 1
ATOM 1467 O O . ARG A 1 191 ? -0.433 6.205 16.200 1.00 98.31 191 ARG A O 1
ATOM 1474 N N . VAL A 1 192 ? -0.874 4.703 17.811 1.00 97.56 192 VAL A N 1
ATOM 1475 C CA . VAL A 1 192 ? 0.389 3.962 17.659 1.00 97.56 192 VAL A CA 1
ATOM 1476 C C . VAL A 1 192 ? 0.513 3.426 16.233 1.00 97.56 192 VAL A C 1
ATOM 1478 O O . VAL A 1 192 ? 1.533 3.642 15.579 1.00 97.56 192 VAL A O 1
ATOM 1481 N N . TYR A 1 193 ? -0.534 2.788 15.708 1.00 97.25 193 TYR A N 1
ATOM 1482 C CA . TYR A 1 193 ? -0.493 2.224 14.360 1.00 97.25 193 TYR A CA 1
ATOM 1483 C C . TYR A 1 193 ? -0.549 3.278 13.252 1.00 97.25 193 TYR A C 1
ATOM 1485 O O . TYR A 1 193 ? 0.110 3.086 12.237 1.00 97.25 193 TYR A O 1
ATOM 1493 N N . GLU A 1 194 ? -1.250 4.399 13.429 1.00 96.56 194 GLU A N 1
ATOM 1494 C CA . GLU A 1 194 ? -1.196 5.543 12.504 1.00 96.56 194 GLU A CA 1
ATOM 1495 C C . GLU A 1 194 ? 0.245 6.063 12.361 1.00 96.56 194 GLU A C 1
ATOM 1497 O O . GLU A 1 194 ? 0.733 6.208 11.238 1.00 96.56 194 GLU A O 1
ATOM 1502 N N . ASN A 1 195 ? 0.958 6.237 13.480 1.00 96.06 195 ASN A N 1
ATOM 1503 C CA . ASN A 1 195 ? 2.360 6.665 13.480 1.00 96.06 195 ASN A CA 1
ATOM 1504 C C . ASN A 1 195 ? 3.277 5.634 12.799 1.00 96.06 195 ASN A C 1
ATOM 1506 O O . ASN A 1 195 ? 4.143 5.985 11.996 1.00 96.06 195 ASN A O 1
ATOM 1510 N N . GLU A 1 196 ? 3.088 4.344 13.087 1.00 95.00 196 GLU A N 1
ATOM 1511 C CA . GLU A 1 196 ? 3.869 3.280 12.449 1.00 95.00 196 GLU A CA 1
ATOM 1512 C C . GLU A 1 196 ? 3.572 3.145 10.949 1.00 95.00 196 GLU A C 1
ATOM 1514 O O . GLU A 1 196 ? 4.468 2.805 10.172 1.00 95.00 196 GLU A O 1
ATOM 1519 N N . VAL A 1 197 ? 2.334 3.413 10.525 1.00 94.62 197 VAL A N 1
ATOM 1520 C CA . VAL A 1 197 ? 1.942 3.455 9.112 1.00 94.62 197 VAL A CA 1
ATOM 1521 C C . VAL A 1 197 ? 2.617 4.625 8.417 1.00 94.62 197 VAL A C 1
ATOM 1523 O O . VAL A 1 197 ? 3.198 4.423 7.355 1.00 94.62 197 VAL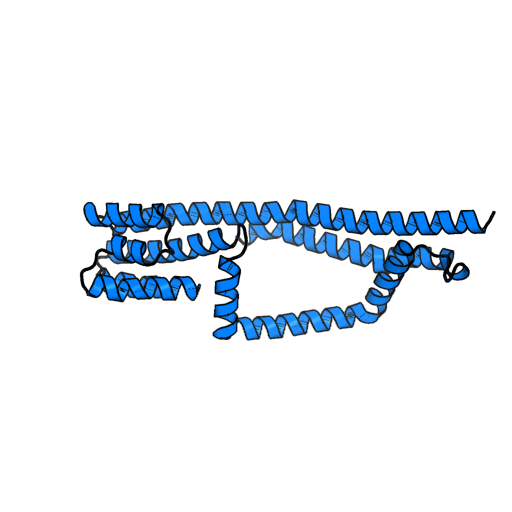 A O 1
ATOM 1526 N N . GLU A 1 198 ? 2.599 5.820 9.005 1.00 91.81 198 GLU A N 1
ATOM 1527 C CA . GLU A 1 198 ? 3.267 6.992 8.433 1.00 91.81 198 GLU A CA 1
ATOM 1528 C C . GLU A 1 198 ? 4.773 6.749 8.260 1.00 91.81 198 GLU A C 1
ATOM 1530 O O . GLU A 1 198 ? 5.317 6.926 7.162 1.00 91.81 198 GLU A O 1
ATOM 1535 N N . ALA A 1 199 ? 5.433 6.234 9.302 1.00 91.50 199 ALA A N 1
ATOM 1536 C CA . ALA A 1 199 ? 6.844 5.863 9.248 1.00 91.50 199 ALA A CA 1
ATOM 1537 C C . ALA A 1 199 ? 7.115 4.757 8.212 1.00 91.50 199 ALA A C 1
ATOM 1539 O O . ALA A 1 199 ? 8.084 4.824 7.450 1.00 91.50 199 ALA A O 1
ATOM 1540 N N . GLY A 1 200 ? 6.248 3.744 8.150 1.00 91.12 200 GLY A N 1
ATOM 1541 C CA . GLY A 1 200 ? 6.359 2.633 7.209 1.00 91.12 200 GLY A CA 1
ATOM 1542 C C . GLY A 1 200 ? 6.176 3.053 5.750 1.00 91.12 200 GLY A C 1
ATOM 1543 O O . GLY A 1 200 ? 6.935 2.606 4.885 1.00 91.12 200 GLY A O 1
ATOM 1544 N N . VAL A 1 201 ? 5.219 3.942 5.467 1.00 89.69 201 VAL A N 1
ATOM 1545 C CA . VAL A 1 201 ? 5.008 4.529 4.135 1.00 89.69 201 VAL A CA 1
ATOM 1546 C C . VAL A 1 201 ? 6.226 5.351 3.730 1.00 89.69 201 VAL A C 1
ATOM 1548 O O . VAL A 1 201 ? 6.755 5.133 2.643 1.00 89.69 201 VAL A O 1
ATOM 1551 N N . SER A 1 202 ? 6.715 6.232 4.608 1.00 88.62 202 SER A N 1
ATOM 1552 C CA . SER A 1 202 ? 7.904 7.050 4.341 1.00 88.62 202 SER A CA 1
ATOM 1553 C C . SER A 1 202 ? 9.119 6.179 4.007 1.00 88.62 202 SER A C 1
ATOM 1555 O O . SER A 1 202 ? 9.713 6.319 2.941 1.00 88.62 202 SER A O 1
ATOM 1557 N N . ARG A 1 203 ? 9.405 5.169 4.840 1.00 87.50 203 ARG A N 1
ATOM 1558 C CA . ARG A 1 203 ? 10.501 4.217 4.608 1.00 87.50 203 ARG A CA 1
ATOM 1559 C C . ARG A 1 203 ? 10.355 3.464 3.287 1.00 87.50 203 ARG A C 1
ATOM 1561 O O . ARG A 1 203 ? 11.342 3.279 2.582 1.00 87.50 203 ARG A O 1
ATOM 1568 N N . SER A 1 204 ? 9.141 3.031 2.949 1.00 87.25 204 SER A N 1
ATOM 1569 C CA . SER A 1 204 ? 8.877 2.326 1.688 1.00 87.25 204 SER A CA 1
ATOM 1570 C C . SER A 1 204 ? 9.158 3.222 0.480 1.00 87.25 204 SER A C 1
ATOM 1572 O O . SER A 1 204 ? 9.750 2.763 -0.493 1.00 87.25 204 SER A O 1
ATOM 1574 N N . LEU A 1 205 ? 8.789 4.504 0.555 1.00 86.31 205 LEU A N 1
ATOM 1575 C CA . LEU A 1 205 ? 9.052 5.479 -0.504 1.00 86.31 205 LEU A CA 1
ATOM 1576 C C . LEU A 1 205 ? 10.541 5.826 -0.619 1.00 86.31 205 LEU A C 1
ATOM 1578 O O . LEU A 1 205 ? 11.058 5.878 -1.730 1.00 86.31 205 LEU A O 1
ATOM 1582 N N . THR A 1 206 ? 11.252 5.991 0.498 1.00 86.31 206 THR A N 1
ATOM 1583 C CA . THR A 1 206 ? 12.701 6.254 0.487 1.00 86.31 206 THR A CA 1
ATOM 1584 C C . THR A 1 206 ? 13.502 5.073 -0.061 1.00 86.31 206 THR A C 1
ATOM 1586 O O . THR A 1 206 ? 14.533 5.283 -0.682 1.00 86.31 206 THR A O 1
ATOM 1589 N N . LEU A 1 207 ? 13.041 3.829 0.111 1.00 86.31 207 LEU A N 1
ATOM 1590 C CA . LEU A 1 207 ? 13.703 2.653 -0.473 1.00 86.31 207 LEU A CA 1
ATOM 1591 C C . LEU A 1 207 ? 13.527 2.545 -1.995 1.00 86.31 207 LEU A C 1
ATOM 1593 O O . LEU A 1 207 ? 14.359 1.921 -2.653 1.00 86.31 207 LEU A O 1
ATOM 1597 N N . LEU A 1 208 ? 12.482 3.151 -2.568 1.00 86.19 208 LEU A N 1
ATOM 1598 C CA . LEU A 1 208 ? 12.298 3.173 -4.022 1.00 86.19 208 LEU A CA 1
ATOM 1599 C C . LEU A 1 208 ? 13.383 3.997 -4.720 1.00 86.19 208 LEU A C 1
ATOM 1601 O O . LEU A 1 208 ? 13.801 3.636 -5.813 1.00 86.19 208 LEU A O 1
ATOM 1605 N N . GLU A 1 209 ? 13.870 5.066 -4.095 1.00 86.00 209 GLU A N 1
ATOM 1606 C CA . GLU A 1 209 ? 14.904 5.933 -4.664 1.00 86.00 209 GLU A CA 1
ATOM 1607 C C . GLU A 1 209 ? 16.211 5.196 -5.022 1.00 86.00 209 GLU A C 1
ATOM 1609 O O . GLU A 1 209 ? 16.576 5.200 -6.200 1.00 86.00 209 GLU A O 1
ATOM 1614 N N . PRO A 1 210 ? 16.912 4.519 -4.089 1.00 90.00 210 PRO A N 1
ATOM 1615 C CA . PRO A 1 210 ? 18.142 3.808 -4.419 1.00 90.00 210 PRO A CA 1
ATOM 1616 C C . PRO A 1 210 ? 17.891 2.670 -5.409 1.00 90.00 210 PRO A C 1
ATOM 1618 O O . PRO A 1 210 ? 18.737 2.420 -6.260 1.00 90.00 210 PRO A O 1
ATOM 1621 N N . LEU A 1 211 ? 16.728 2.012 -5.361 1.00 91.31 211 LEU A N 1
ATOM 1622 C CA . LEU A 1 211 ? 16.367 0.992 -6.348 1.00 91.31 211 LEU A CA 1
ATOM 1623 C C . LEU A 1 211 ? 16.252 1.579 -7.760 1.00 91.31 211 LEU A C 1
ATOM 1625 O O . LEU A 1 211 ? 16.774 0.990 -8.706 1.00 91.31 211 LEU A O 1
ATOM 1629 N N . LEU A 1 212 ? 15.610 2.742 -7.905 1.00 90.25 212 LEU A N 1
ATOM 1630 C CA . LEU A 1 212 ? 15.491 3.437 -9.187 1.00 90.25 212 LEU A CA 1
ATOM 1631 C C . LEU A 1 212 ? 16.853 3.917 -9.697 1.00 90.25 212 LEU A C 1
ATOM 1633 O O . LEU A 1 212 ? 17.161 3.710 -10.868 1.00 90.25 212 LEU A O 1
ATOM 1637 N N . ILE A 1 213 ? 17.685 4.505 -8.832 1.00 90.75 213 ILE A N 1
ATOM 1638 C CA . ILE A 1 213 ? 19.025 4.986 -9.200 1.00 90.75 213 ILE A CA 1
ATOM 1639 C C . ILE A 1 213 ? 19.930 3.822 -9.608 1.00 90.75 213 ILE A C 1
ATOM 1641 O O . ILE A 1 213 ? 20.546 3.880 -10.669 1.00 90.75 213 ILE A O 1
ATOM 1645 N N . LEU A 1 214 ? 19.999 2.757 -8.803 1.00 95.00 214 LEU A N 1
ATOM 1646 C CA . LEU A 1 214 ? 20.815 1.578 -9.108 1.00 95.00 214 LEU A CA 1
ATOM 1647 C C . LEU A 1 214 ? 20.329 0.877 -10.377 1.00 95.00 214 LEU A C 1
ATOM 1649 O O . LEU A 1 214 ? 21.145 0.520 -11.224 1.00 95.00 214 LEU A O 1
ATOM 1653 N N . GLY A 1 215 ? 19.012 0.719 -10.538 1.00 94.00 215 GLY A N 1
ATOM 1654 C CA . GLY A 1 215 ? 18.421 0.133 -11.738 1.00 94.00 215 GLY A CA 1
ATOM 1655 C C . GLY A 1 215 ? 18.738 0.948 -12.991 1.00 94.00 215 GLY A C 1
ATOM 1656 O O . GLY A 1 215 ? 19.209 0.398 -13.983 1.00 94.00 215 GLY A O 1
ATOM 1657 N N . MET A 1 216 ? 18.549 2.268 -12.938 1.00 92.69 216 MET A N 1
ATOM 1658 C CA . MET A 1 216 ? 18.871 3.166 -14.049 1.00 92.69 216 MET A CA 1
ATOM 1659 C C . MET A 1 216 ? 20.372 3.178 -14.354 1.00 92.69 216 MET A C 1
ATOM 1661 O O . MET A 1 216 ? 20.761 3.077 -15.515 1.00 92.69 216 MET A O 1
ATOM 1665 N N . GLY A 1 217 ? 21.215 3.268 -13.326 1.00 94.31 217 GLY A N 1
ATOM 1666 C CA . GLY A 1 217 ? 22.668 3.241 -13.469 1.00 94.31 217 GLY A CA 1
ATOM 1667 C C . GLY A 1 217 ? 23.149 1.950 -14.125 1.00 94.31 217 GLY A C 1
ATOM 1668 O O . GLY A 1 217 ? 23.976 2.003 -15.030 1.00 94.31 217 GLY A O 1
ATOM 1669 N N . LEU A 1 218 ? 22.575 0.806 -13.743 1.00 95.75 218 LEU A N 1
ATOM 1670 C CA . LEU A 1 218 ? 22.858 -0.481 -14.374 1.00 95.75 218 LEU A CA 1
ATOM 1671 C C . LEU A 1 218 ? 22.456 -0.486 -15.853 1.00 95.75 218 LEU A C 1
ATOM 1673 O O . LEU A 1 218 ? 23.253 -0.891 -16.694 1.00 95.75 218 LEU A O 1
ATOM 1677 N N . VAL A 1 219 ? 21.253 -0.006 -16.184 1.00 93.62 219 VAL A N 1
ATOM 1678 C CA . VAL A 1 219 ? 20.785 0.076 -17.578 1.00 93.62 219 VAL A CA 1
ATOM 1679 C C . VAL A 1 219 ? 21.713 0.957 -18.417 1.00 93.62 219 VAL A C 1
ATOM 1681 O O . VAL A 1 219 ? 22.150 0.542 -19.488 1.00 93.62 219 VAL A O 1
ATOM 1684 N N . ILE A 1 220 ? 22.066 2.145 -17.922 1.00 92.94 220 ILE A N 1
ATOM 1685 C CA . ILE A 1 220 ? 22.969 3.067 -18.623 1.00 92.94 220 ILE A CA 1
ATOM 1686 C C . ILE A 1 220 ? 24.364 2.451 -18.775 1.00 92.94 220 ILE A C 1
ATOM 1688 O O . ILE A 1 220 ? 24.935 2.509 -19.861 1.00 92.94 220 ILE A O 1
ATOM 1692 N N . ALA A 1 221 ? 24.902 1.825 -17.726 1.00 95.06 221 ALA A N 1
ATOM 1693 C CA . ALA A 1 221 ? 26.201 1.161 -17.780 1.00 95.06 221 ALA A CA 1
ATOM 1694 C C . ALA A 1 221 ? 26.225 0.045 -18.833 1.00 95.06 221 ALA A C 1
ATOM 1696 O O . ALA A 1 221 ? 27.164 -0.023 -19.621 1.00 95.06 221 ALA A O 1
ATOM 1697 N N . VAL A 1 222 ? 25.176 -0.782 -18.900 1.00 93.75 222 VAL A N 1
ATOM 1698 C CA . VAL A 1 222 ? 25.037 -1.824 -19.929 1.00 93.75 222 VAL A CA 1
ATOM 1699 C C . VAL A 1 222 ? 25.032 -1.214 -21.330 1.00 93.75 222 VAL A C 1
ATOM 1701 O O . VAL A 1 222 ? 25.729 -1.724 -22.202 1.00 93.75 222 VAL A O 1
ATOM 1704 N N . ILE A 1 223 ? 24.316 -0.106 -21.546 1.00 91.31 223 ILE A N 1
ATOM 1705 C CA . ILE A 1 223 ? 24.295 0.593 -22.842 1.00 91.31 223 ILE A CA 1
ATOM 1706 C C . ILE A 1 223 ? 25.688 1.122 -23.204 1.00 91.31 223 ILE A C 1
ATOM 1708 O O . ILE A 1 223 ? 26.150 0.911 -24.322 1.00 91.31 223 ILE A O 1
ATOM 1712 N N . ILE A 1 224 ? 26.379 1.777 -22.269 1.00 92.31 224 ILE A N 1
ATOM 1713 C CA . ILE A 1 224 ? 27.722 2.322 -22.513 1.00 92.31 224 ILE A CA 1
ATOM 1714 C C . ILE A 1 224 ? 28.706 1.195 -22.835 1.00 92.31 224 ILE A C 1
ATOM 1716 O O . ILE A 1 224 ? 29.427 1.285 -23.824 1.00 92.31 224 ILE A O 1
ATOM 1720 N N . ILE A 1 225 ? 28.717 0.118 -22.044 1.00 92.94 225 ILE A N 1
ATOM 1721 C CA . ILE A 1 225 ? 29.579 -1.049 -22.282 1.00 92.94 225 ILE A CA 1
ATOM 1722 C C . ILE A 1 225 ? 29.278 -1.665 -23.648 1.00 92.94 225 ILE A C 1
ATOM 1724 O O . ILE A 1 225 ? 30.202 -1.982 -24.390 1.00 92.94 225 ILE A O 1
ATOM 1728 N N . ALA A 1 226 ? 28.001 -1.795 -24.005 1.00 90.00 226 ALA A N 1
ATOM 1729 C CA . ALA A 1 226 ? 27.581 -2.314 -25.297 1.00 90.00 226 ALA A CA 1
ATOM 1730 C C . ALA A 1 226 ? 28.099 -1.449 -26.460 1.00 90.00 226 ALA A C 1
ATOM 1732 O O . ALA A 1 226 ? 28.598 -1.988 -27.447 1.00 90.00 226 ALA A O 1
ATOM 1733 N N . ILE A 1 227 ? 28.047 -0.121 -26.336 1.00 87.75 227 ILE A N 1
ATOM 1734 C CA . ILE A 1 227 ? 28.590 0.794 -27.349 1.00 87.75 227 ILE A CA 1
ATOM 1735 C C . ILE A 1 227 ? 30.118 0.684 -27.417 1.00 87.75 227 ILE A C 1
ATOM 1737 O O . ILE A 1 227 ? 30.664 0.544 -28.508 1.00 87.75 227 ILE A O 1
ATOM 1741 N N . LEU A 1 228 ? 30.813 0.696 -26.274 1.00 89.25 228 LEU A N 1
ATOM 1742 C CA . LEU A 1 228 ? 32.276 0.587 -26.223 1.00 89.25 228 LEU A CA 1
ATOM 1743 C C . LEU A 1 228 ? 32.772 -0.726 -26.829 1.00 89.25 228 LEU A C 1
ATOM 1745 O O . LEU A 1 228 ? 33.705 -0.713 -27.624 1.00 89.25 228 LEU A O 1
ATOM 1749 N N . MET A 1 229 ? 32.132 -1.847 -26.490 1.00 86.81 229 MET A N 1
ATOM 1750 C CA . MET A 1 229 ? 32.443 -3.145 -27.090 1.00 86.81 229 MET A CA 1
ATOM 1751 C C . MET A 1 229 ? 32.216 -3.136 -28.602 1.00 86.81 229 MET A C 1
ATOM 1753 O O . MET A 1 229 ? 33.047 -3.664 -29.333 1.00 86.81 229 MET A O 1
ATOM 1757 N N . GLY A 1 230 ? 31.137 -2.499 -29.067 1.00 84.88 230 GLY A N 1
ATOM 1758 C CA . GLY A 1 230 ? 30.897 -2.295 -30.495 1.00 84.88 230 GLY A CA 1
ATOM 1759 C C . GLY A 1 230 ? 32.054 -1.545 -31.155 1.00 84.88 230 GLY A C 1
ATOM 1760 O O . GLY A 1 230 ? 32.646 -2.043 -32.106 1.00 84.88 230 GLY A O 1
ATOM 1761 N N . ILE A 1 231 ? 32.449 -0.394 -30.604 1.00 84.12 231 ILE A N 1
ATOM 1762 C CA . ILE A 1 231 ? 33.540 0.432 -31.148 1.00 84.12 231 ILE A CA 1
ATOM 1763 C C . ILE A 1 231 ? 34.879 -0.321 -31.159 1.00 84.12 231 ILE A C 1
ATOM 1765 O O . ILE A 1 231 ? 35.588 -0.283 -32.161 1.00 84.12 231 ILE A O 1
ATOM 1769 N N . LEU A 1 232 ? 35.231 -1.017 -30.074 1.00 82.19 232 LEU A N 1
ATOM 1770 C CA . LEU A 1 232 ? 36.476 -1.791 -30.011 1.00 82.19 232 LEU A CA 1
ATOM 1771 C C . LEU A 1 232 ? 36.490 -2.918 -31.048 1.00 82.19 232 LEU A C 1
ATOM 1773 O O . LEU A 1 232 ? 37.500 -3.114 -31.715 1.00 82.19 232 LEU A O 1
ATOM 1777 N N . SER A 1 233 ? 35.356 -3.595 -31.244 1.00 79.38 233 SER A N 1
ATOM 1778 C CA . SER A 1 233 ? 35.252 -4.650 -32.253 1.00 79.38 233 SER A CA 1
ATOM 1779 C C . SER A 1 233 ? 35.430 -4.127 -33.683 1.00 79.38 233 SER A C 1
ATOM 1781 O O . SER A 1 233 ? 36.035 -4.813 -34.500 1.00 79.38 233 SER A O 1
ATOM 1783 N N . VAL A 1 234 ? 34.980 -2.899 -33.981 1.00 76.06 234 VAL A N 1
ATOM 1784 C CA . VAL A 1 234 ? 35.245 -2.248 -35.278 1.00 76.06 234 VAL A CA 1
ATOM 1785 C C . VAL A 1 234 ? 36.750 -2.051 -35.480 1.00 76.06 234 VAL A C 1
ATOM 1787 O O . VAL A 1 234 ? 37.259 -2.294 -36.570 1.00 76.06 234 VAL A O 1
ATOM 1790 N N . ASN A 1 235 ? 37.471 -1.633 -34.435 1.00 72.00 235 ASN A N 1
ATOM 1791 C CA . ASN A 1 235 ? 38.911 -1.387 -34.516 1.00 72.00 235 ASN A CA 1
ATOM 1792 C C . ASN A 1 235 ? 39.725 -2.676 -34.712 1.00 72.00 235 ASN A C 1
ATOM 1794 O O . ASN A 1 235 ? 40.677 -2.673 -35.485 1.00 72.00 235 ASN A O 1
ATOM 1798 N N . ASP A 1 236 ? 39.342 -3.773 -34.057 1.00 66.88 236 ASP A N 1
ATOM 1799 C CA . ASP A 1 236 ? 40.029 -5.063 -34.204 1.00 66.88 236 ASP A CA 1
ATOM 1800 C C . ASP A 1 236 ? 39.800 -5.705 -35.583 1.00 66.88 236 ASP A C 1
ATOM 1802 O O . ASP A 1 236 ? 40.653 -6.447 -36.054 1.00 66.88 236 ASP A O 1
ATOM 1806 N N . VAL A 1 237 ? 38.671 -5.419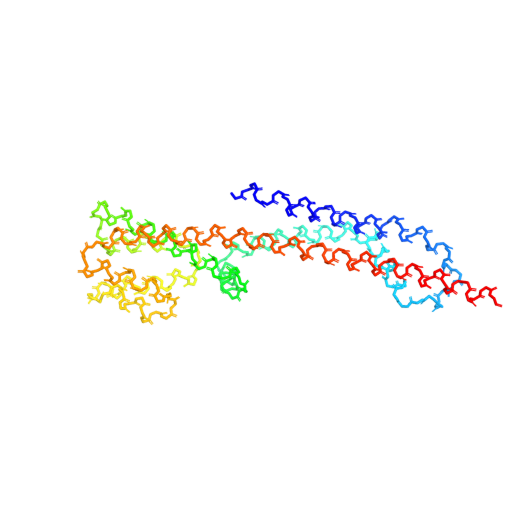 -36.244 1.00 60.00 237 VAL A N 1
ATOM 1807 C CA . VAL A 1 237 ? 38.387 -5.874 -37.622 1.00 60.00 237 VAL A CA 1
ATOM 1808 C C . VAL A 1 237 ? 39.064 -4.982 -38.676 1.00 60.00 237 VAL A C 1
ATOM 1810 O O . VAL A 1 237 ? 39.266 -5.413 -39.810 1.00 60.00 237 VAL A O 1
ATOM 1813 N N . ALA A 1 238 ? 39.415 -3.742 -38.321 1.00 56.97 238 ALA A N 1
ATOM 1814 C CA . ALA A 1 238 ? 40.093 -2.794 -39.205 1.00 56.97 238 ALA A CA 1
ATOM 1815 C C . ALA A 1 238 ? 41.630 -2.954 -39.246 1.00 56.97 238 ALA A C 1
ATOM 1817 O O . ALA A 1 238 ? 42.267 -2.338 -40.106 1.00 56.97 238 ALA A O 1
ATOM 1818 N N . MET A 1 239 ? 42.216 -3.744 -38.335 1.00 48.97 239 MET A N 1
ATOM 1819 C CA . MET A 1 239 ? 43.640 -4.126 -38.317 1.00 48.97 239 MET A CA 1
ATOM 1820 C C . MET A 1 239 ? 43.864 -5.502 -38.943 1.00 48.97 239 MET A C 1
ATOM 1822 O O . MET A 1 239 ? 44.918 -5.662 -39.600 1.00 48.97 239 MET A O 1
#

pLDDT: mean 89.6, std 8.42, range [48.97, 98.38]

Radius of gyration: 27.3 Å; Cα contacts (8 Å, |Δi|>4): 223; chains: 1; bounding box: 66×33×75 Å